Protein AF-A0A509KWF1-F1 (afdb_monomer_lite)

Structure (mmCIF, N/CA/C/O backbone):
data_AF-A0A509KWF1-F1
#
_entry.id   AF-A0A509KWF1-F1
#
loop_
_atom_site.group_PDB
_atom_site.id
_atom_site.type_symbol
_atom_site.label_atom_id
_atom_site.label_alt_id
_atom_site.label_comp_id
_atom_site.label_asym_id
_atom_site.label_entity_id
_atom_site.label_seq_id
_atom_site.pdbx_PDB_ins_code
_atom_site.Cartn_x
_atom_site.Cartn_y
_atom_site.Cartn_z
_atom_site.occupancy
_atom_site.B_iso_or_equiv
_atom_site.auth_seq_id
_atom_site.auth_comp_id
_atom_site.auth_asym_id
_atom_site.auth_atom_id
_atom_site.pdbx_PDB_model_num
ATOM 1 N N . MET A 1 1 ? 17.830 27.745 -30.174 1.00 55.22 1 MET A N 1
ATOM 2 C CA . MET A 1 1 ? 16.896 26.792 -29.535 1.00 55.22 1 MET A CA 1
ATOM 3 C C . MET A 1 1 ? 17.494 25.391 -29.456 1.00 55.22 1 MET A C 1
ATOM 5 O O . MET A 1 1 ? 17.383 24.776 -28.406 1.00 55.22 1 MET A O 1
ATOM 9 N N . ASP A 1 2 ? 18.209 24.927 -30.480 1.00 65.94 2 ASP A N 1
ATOM 10 C CA . ASP A 1 2 ? 18.742 23.552 -30.556 1.00 65.94 2 ASP A CA 1
ATOM 11 C C . ASP A 1 2 ? 19.707 23.167 -29.422 1.00 65.94 2 ASP A C 1
ATOM 13 O O . ASP A 1 2 ? 19.633 22.064 -28.888 1.00 65.94 2 ASP A O 1
ATOM 17 N N . ALA A 1 3 ? 20.547 24.102 -28.966 1.00 73.00 3 ALA A N 1
ATOM 18 C CA . ALA A 1 3 ? 21.463 23.862 -27.847 1.00 73.00 3 ALA A CA 1
ATOM 19 C C . ALA A 1 3 ? 20.742 23.616 -26.506 1.00 73.00 3 ALA A C 1
ATOM 21 O O . ALA A 1 3 ? 21.219 22.842 -25.680 1.00 73.00 3 ALA A O 1
ATOM 22 N N . ILE A 1 4 ? 19.574 24.234 -26.296 1.00 71.25 4 ILE A N 1
ATOM 23 C CA . ILE A 1 4 ? 18.776 24.055 -25.073 1.00 71.25 4 ILE A CA 1
ATOM 24 C C . ILE A 1 4 ? 18.122 22.669 -25.082 1.00 71.25 4 ILE A C 1
ATOM 26 O O . ILE A 1 4 ? 18.149 21.976 -24.068 1.00 71.25 4 ILE A O 1
ATOM 30 N N . PHE A 1 5 ? 17.607 22.223 -26.231 1.00 60.16 5 PHE A N 1
ATOM 31 C CA . PHE A 1 5 ? 17.050 20.875 -26.372 1.00 60.16 5 PHE A CA 1
ATOM 32 C C . PHE A 1 5 ? 18.116 19.786 -26.222 1.00 60.16 5 PHE A C 1
ATOM 34 O O . PHE A 1 5 ? 17.873 18.797 -25.535 1.00 60.16 5 PHE A O 1
ATOM 41 N N . ALA A 1 6 ? 19.311 19.990 -26.783 1.00 66.38 6 ALA A N 1
ATOM 42 C CA . ALA A 1 6 ? 20.432 19.067 -26.615 1.00 66.38 6 ALA A CA 1
ATOM 43 C C . ALA A 1 6 ? 20.901 18.979 -25.152 1.00 66.38 6 ALA A C 1
ATOM 45 O O . ALA A 1 6 ? 21.195 17.892 -24.658 1.00 66.38 6 ALA A O 1
ATOM 46 N N . PHE A 1 7 ? 20.920 20.105 -24.435 1.00 70.00 7 PHE A N 1
ATOM 47 C CA . PHE A 1 7 ? 21.282 20.149 -23.019 1.00 70.00 7 PHE A CA 1
ATOM 48 C C . PHE A 1 7 ? 20.239 19.464 -22.124 1.00 70.00 7 PHE A C 1
ATOM 50 O O . PHE A 1 7 ? 20.597 18.649 -21.275 1.00 70.00 7 PHE A O 1
ATOM 57 N N . ILE A 1 8 ? 18.948 19.735 -22.346 1.00 68.12 8 ILE A N 1
ATOM 58 C CA . ILE A 1 8 ? 17.854 19.075 -21.617 1.00 68.12 8 ILE A CA 1
ATOM 59 C C . ILE A 1 8 ? 17.872 17.568 -21.885 1.00 68.12 8 ILE A C 1
ATOM 61 O O . ILE A 1 8 ? 17.796 16.787 -20.940 1.00 68.12 8 ILE A O 1
ATOM 65 N N . ALA A 1 9 ? 18.051 17.152 -23.142 1.00 67.88 9 ALA A N 1
ATOM 66 C CA . ALA A 1 9 ? 18.207 15.744 -23.488 1.00 67.88 9 ALA A CA 1
ATOM 67 C C . ALA A 1 9 ? 19.414 15.128 -22.762 1.00 67.88 9 ALA A C 1
ATOM 69 O O . ALA A 1 9 ? 19.272 14.095 -22.118 1.00 67.88 9 ALA A O 1
ATOM 70 N N . GLY A 1 10 ? 20.575 15.790 -22.774 1.00 74.06 10 GLY A N 1
ATOM 71 C CA . GLY A 1 10 ? 21.774 15.321 -22.074 1.00 74.06 10 GLY A CA 1
ATOM 72 C C . GLY A 1 10 ? 21.568 15.126 -20.567 1.00 74.06 10 GLY A C 1
ATOM 73 O O . GLY A 1 10 ? 22.033 14.135 -20.009 1.00 74.06 10 GLY A O 1
ATOM 74 N N . ILE A 1 11 ? 20.819 16.019 -19.913 1.00 70.69 11 ILE A N 1
ATOM 75 C CA . ILE A 1 11 ? 20.460 15.875 -18.496 1.00 70.69 11 ILE A CA 1
ATOM 76 C C . ILE A 1 11 ? 19.491 14.711 -18.292 1.00 70.69 11 ILE A C 1
ATOM 78 O O . ILE A 1 11 ? 19.731 13.891 -17.407 1.00 70.69 11 ILE A O 1
ATOM 82 N N . MET A 1 12 ? 18.440 14.598 -19.110 1.00 63.53 12 MET A N 1
ATOM 83 C CA . MET A 1 12 ? 17.465 13.501 -19.027 1.00 63.53 12 MET A CA 1
ATOM 84 C C . MET A 1 12 ? 18.101 12.125 -19.273 1.00 63.53 12 MET A C 1
ATOM 86 O O . MET A 1 12 ? 17.638 11.123 -18.735 1.00 63.53 12 MET A O 1
ATOM 90 N N . PHE A 1 13 ? 19.189 12.084 -20.043 1.00 62.41 13 PHE A N 1
ATOM 91 C CA . PHE A 1 13 ? 19.982 10.886 -20.315 1.00 62.41 13 PHE A CA 1
ATOM 92 C C . PHE A 1 13 ? 21.153 10.678 -19.340 1.00 62.41 13 PHE A C 1
ATOM 94 O O . PHE A 1 13 ? 21.922 9.733 -19.492 1.00 62.41 13 PHE A O 1
ATOM 101 N N . SER A 1 14 ? 21.308 11.523 -18.319 1.00 72.75 14 SER A N 1
ATOM 102 C CA . SER A 1 14 ? 22.340 11.330 -17.300 1.00 72.75 14 SER A CA 1
ATOM 103 C C . SER A 1 14 ? 21.904 10.306 -16.246 1.00 72.75 14 SER A C 1
ATOM 105 O O . SER A 1 14 ? 20.737 10.229 -15.863 1.00 72.75 14 SER A O 1
ATOM 107 N N . TRP A 1 15 ? 22.855 9.534 -15.715 1.00 70.06 15 TRP A N 1
ATOM 108 C CA . TRP A 1 15 ? 22.556 8.494 -14.724 1.00 70.06 15 TRP A CA 1
ATOM 109 C C . TRP A 1 15 ? 21.991 9.046 -13.404 1.00 70.06 15 TRP A C 1
ATOM 111 O O . TRP A 1 15 ? 21.288 8.327 -12.702 1.00 70.06 15 TRP A O 1
ATOM 121 N N . TYR A 1 16 ? 22.244 10.320 -13.085 1.00 65.31 16 TYR A N 1
ATOM 122 C CA . TYR A 1 16 ? 21.720 10.998 -11.894 1.00 65.31 16 TYR A CA 1
ATOM 123 C C . TYR A 1 16 ? 20.254 11.420 -12.032 1.00 65.31 16 TYR A C 1
ATOM 125 O O . TYR A 1 16 ? 19.554 11.545 -11.027 1.00 65.31 16 TYR A O 1
ATOM 133 N N . PHE A 1 17 ? 19.776 11.637 -13.261 1.00 73.88 17 PHE A N 1
ATOM 134 C CA . PHE A 1 17 ? 18.403 12.072 -13.503 1.00 73.88 17 PHE A CA 1
ATOM 135 C C . PHE A 1 17 ? 17.396 11.027 -13.032 1.00 73.88 17 PHE A C 1
ATOM 137 O O . PHE A 1 17 ? 16.393 11.385 -12.429 1.00 73.88 17 PHE A O 1
ATOM 144 N N . TRP A 1 18 ? 17.688 9.739 -13.222 1.00 66.31 18 TRP A N 1
ATOM 145 C CA . TRP A 1 18 ? 16.773 8.656 -12.868 1.00 66.31 18 TRP A CA 1
ATOM 146 C C . TRP A 1 18 ? 16.550 8.500 -11.355 1.00 66.31 18 TRP A C 1
ATOM 148 O O . TRP A 1 18 ? 15.388 8.496 -10.948 1.00 66.31 18 TRP A O 1
ATOM 158 N N . PRO A 1 19 ? 17.587 8.460 -10.493 1.00 67.31 19 PRO A N 1
ATOM 159 C CA . PRO A 1 19 ? 17.403 8.508 -9.045 1.00 67.31 19 PRO A CA 1
ATOM 160 C C . PRO A 1 19 ? 16.687 9.776 -8.575 1.00 67.31 19 PRO A C 1
ATOM 162 O O . PRO A 1 19 ? 15.815 9.693 -7.718 1.00 67.31 19 PRO A O 1
ATOM 165 N N . ILE A 1 20 ? 17.006 10.944 -9.147 1.00 68.62 20 ILE A N 1
ATOM 166 C CA . ILE A 1 20 ? 16.381 12.219 -8.760 1.00 68.62 20 ILE A CA 1
ATOM 167 C C . ILE A 1 20 ? 14.912 12.259 -9.185 1.00 68.62 20 ILE A C 1
ATOM 169 O O . ILE A 1 20 ? 14.069 12.664 -8.395 1.00 68.62 20 ILE A O 1
ATOM 173 N N . ALA A 1 21 ? 14.583 11.801 -10.392 1.00 65.44 21 ALA A N 1
ATOM 174 C CA . ALA A 1 21 ? 13.212 11.695 -10.879 1.00 65.44 21 ALA A CA 1
ATOM 175 C C . ALA A 1 21 ? 12.415 10.651 -10.087 1.00 65.44 21 ALA A C 1
ATOM 177 O O . ALA A 1 21 ? 11.249 10.879 -9.781 1.00 65.44 21 ALA A O 1
ATOM 178 N N . PHE A 1 22 ? 13.047 9.542 -9.694 1.00 67.56 22 PHE A N 1
ATOM 179 C CA . PHE A 1 22 ? 12.449 8.537 -8.821 1.00 67.56 22 PHE A CA 1
ATOM 180 C C . PHE A 1 22 ? 12.155 9.108 -7.427 1.00 67.56 22 PHE A C 1
ATOM 182 O O . PHE A 1 22 ? 11.017 9.040 -6.969 1.00 67.56 22 PHE A O 1
ATOM 189 N N . ILE A 1 23 ? 13.130 9.765 -6.790 1.00 64.19 23 ILE A N 1
ATOM 190 C CA . ILE A 1 23 ? 12.946 10.446 -5.500 1.00 64.19 23 ILE A CA 1
ATOM 191 C C . ILE A 1 23 ? 11.883 11.543 -5.623 1.00 64.19 23 ILE A C 1
ATOM 193 O O . ILE A 1 23 ? 10.990 11.623 -4.786 1.00 64.19 23 ILE A O 1
ATOM 197 N N . ALA A 1 24 ? 11.914 12.344 -6.688 1.00 62.97 24 ALA A N 1
ATOM 198 C CA . ALA A 1 24 ? 10.897 13.352 -6.957 1.00 62.97 24 ALA A CA 1
ATOM 199 C C . ALA A 1 24 ? 9.513 12.714 -7.129 1.00 62.97 24 ALA A C 1
ATOM 201 O O . ALA A 1 24 ? 8.546 13.247 -6.601 1.00 62.97 24 ALA A O 1
ATOM 202 N N . SER A 1 25 ? 9.399 11.558 -7.792 1.00 61.19 25 SER A N 1
ATOM 203 C CA . SER A 1 25 ? 8.124 10.846 -7.940 1.00 61.19 25 SER A CA 1
ATOM 204 C C . SER A 1 25 ? 7.568 10.366 -6.597 1.00 61.19 25 SER A C 1
ATOM 206 O O . SER A 1 25 ? 6.375 10.524 -6.358 1.00 61.19 25 SER A O 1
ATOM 208 N N . LEU A 1 26 ? 8.435 9.898 -5.690 1.00 56.97 26 LEU A N 1
ATOM 209 C CA . LEU A 1 26 ? 8.065 9.547 -4.316 1.00 56.97 26 LEU A CA 1
ATOM 210 C C . LEU A 1 26 ? 7.629 10.788 -3.518 1.00 56.97 26 LEU A C 1
ATOM 212 O O . LEU A 1 26 ? 6.664 10.736 -2.761 1.00 56.97 26 LEU A O 1
ATOM 216 N N . PHE A 1 27 ? 8.293 11.931 -3.720 1.00 57.22 27 PHE A N 1
ATOM 217 C CA . PHE A 1 27 ? 7.889 13.204 -3.114 1.00 57.22 27 PHE A CA 1
ATOM 218 C C . PHE A 1 27 ? 6.556 13.723 -3.673 1.00 57.22 27 PHE A C 1
ATOM 220 O O . PHE A 1 27 ? 5.736 14.233 -2.915 1.00 57.22 27 PHE A O 1
ATOM 227 N N . PHE A 1 28 ? 6.303 13.570 -4.973 1.00 54.97 28 PHE A N 1
ATOM 228 C CA . PHE A 1 28 ? 5.038 13.954 -5.602 1.00 54.97 28 PHE A CA 1
ATOM 229 C C . PHE A 1 28 ? 3.887 13.010 -5.238 1.00 54.97 28 PHE A C 1
ATOM 231 O O . PHE A 1 28 ? 2.740 13.441 -5.228 1.00 54.97 28 PHE A O 1
ATOM 238 N N . GLU A 1 29 ? 4.168 11.762 -4.867 1.00 47.19 29 GLU A N 1
ATOM 239 C CA . GLU A 1 29 ? 3.172 10.838 -4.320 1.00 47.19 29 GLU A CA 1
ATOM 240 C C . GLU A 1 29 ? 2.653 11.281 -2.939 1.00 47.19 29 GLU A C 1
ATOM 242 O O . GLU A 1 29 ? 1.487 11.054 -2.617 1.00 47.19 29 GLU A O 1
ATOM 247 N N . SER A 1 30 ? 3.472 12.007 -2.165 1.00 51.75 30 SER A N 1
ATOM 248 C CA . SER A 1 30 ? 3.040 12.674 -0.926 1.00 51.75 30 SER A CA 1
ATOM 249 C C . SER A 1 30 ? 2.107 13.869 -1.174 1.00 51.75 30 SER A C 1
ATOM 251 O O . SER A 1 30 ? 1.445 14.321 -0.238 1.00 51.75 30 SER A O 1
ATOM 253 N N . PHE A 1 31 ? 2.038 14.388 -2.404 1.00 52.75 31 PHE A N 1
ATOM 254 C CA . PHE A 1 31 ? 1.105 15.436 -2.815 1.00 52.75 31 PHE A CA 1
ATOM 255 C C . PHE A 1 31 ? -0.059 14.794 -3.581 1.00 52.75 31 PHE A C 1
ATOM 257 O O . PHE A 1 31 ? -0.092 14.734 -4.808 1.00 52.75 31 PHE A O 1
ATOM 264 N N . GLU A 1 32 ? -1.006 14.258 -2.814 1.00 49.59 32 GLU A N 1
ATOM 265 C CA . GLU A 1 32 ? -2.191 13.537 -3.279 1.00 49.59 32 GLU A CA 1
ATOM 266 C C . GLU A 1 32 ? -2.894 14.178 -4.498 1.00 49.59 32 GLU A C 1
ATOM 268 O O . GLU A 1 32 ? -3.204 15.371 -4.514 1.00 49.59 32 GLU A O 1
ATOM 273 N N . ARG A 1 33 ? -3.264 13.333 -5.478 1.00 49.16 33 ARG A N 1
ATOM 274 C CA . ARG A 1 33 ? -4.663 13.046 -5.903 1.00 49.16 33 ARG A CA 1
ATOM 275 C C . ARG A 1 33 ? -4.865 12.843 -7.411 1.00 49.16 33 ARG A C 1
ATOM 277 O O . ARG A 1 33 ? -5.887 12.289 -7.796 1.00 49.16 33 ARG A O 1
ATOM 284 N N . ASN A 1 34 ? -3.915 13.203 -8.267 1.00 48.88 34 ASN A N 1
ATOM 285 C CA . ASN A 1 34 ? -4.081 13.080 -9.721 1.00 48.88 34 ASN A CA 1
ATOM 286 C C . ASN A 1 34 ? -3.052 12.104 -10.296 1.00 48.88 34 ASN A C 1
ATOM 288 O O . ASN A 1 34 ? -1.918 12.082 -9.832 1.00 48.88 34 ASN A O 1
ATOM 292 N N . GLY A 1 35 ? -3.435 11.307 -11.303 1.00 53.06 35 GLY A N 1
ATOM 293 C CA . GLY A 1 35 ? -2.649 10.234 -11.946 1.00 53.06 35 GLY A CA 1
ATOM 294 C C . GLY A 1 35 ? -1.302 10.632 -12.575 1.00 53.06 35 GLY A C 1
ATOM 295 O O . GLY A 1 35 ? -0.754 9.893 -13.387 1.00 53.06 35 GLY A O 1
ATOM 296 N N . PHE A 1 36 ? -0.751 11.779 -12.191 1.00 52.22 36 PHE A N 1
ATOM 297 C CA . PHE A 1 36 ? 0.557 12.280 -12.563 1.00 52.22 36 PHE A CA 1
ATOM 298 C C . PHE A 1 36 ? 1.693 11.390 -12.044 1.00 52.22 36 PHE A C 1
ATOM 300 O O . PHE A 1 36 ? 2.660 11.201 -12.765 1.00 52.22 36 PHE A O 1
ATOM 307 N N . ALA A 1 37 ? 1.554 10.763 -10.868 1.00 56.31 37 ALA A N 1
ATOM 308 C CA . ALA A 1 37 ? 2.534 9.787 -10.372 1.00 56.31 37 ALA A CA 1
ATOM 309 C C . ALA A 1 37 ? 2.606 8.525 -11.257 1.00 56.31 37 ALA A C 1
ATOM 311 O O . ALA A 1 37 ? 3.684 8.009 -11.536 1.00 56.31 37 ALA A O 1
ATOM 312 N N . VAL A 1 38 ? 1.457 8.064 -11.768 1.00 59.62 38 VAL A N 1
ATOM 313 C CA . VAL A 1 38 ? 1.393 6.956 -12.738 1.00 59.62 38 VAL A CA 1
ATOM 314 C C . VAL A 1 38 ? 2.039 7.380 -14.055 1.00 59.62 38 VAL A C 1
ATOM 316 O O . VAL A 1 38 ? 2.838 6.641 -14.618 1.00 59.62 38 VAL A O 1
ATOM 319 N N . PHE A 1 39 ? 1.737 8.590 -14.529 1.00 60.12 39 PHE A N 1
ATOM 320 C CA . PHE A 1 39 ? 2.326 9.142 -15.746 1.00 60.12 39 PHE A CA 1
ATOM 321 C C . PHE A 1 39 ? 3.852 9.280 -15.647 1.00 60.12 39 PHE A C 1
ATOM 323 O O . PHE A 1 39 ? 4.550 8.863 -16.568 1.00 60.12 39 PHE A O 1
ATOM 330 N N . THR A 1 40 ? 4.386 9.796 -14.534 1.00 57.75 40 THR A N 1
ATOM 331 C CA . THR A 1 40 ? 5.835 9.944 -14.328 1.00 57.75 40 THR A CA 1
ATOM 332 C C . THR A 1 40 ? 6.531 8.603 -14.123 1.00 57.75 40 THR A C 1
ATOM 334 O O . THR A 1 40 ? 7.626 8.425 -14.648 1.00 57.75 40 THR A O 1
ATOM 337 N N . ALA A 1 41 ? 5.896 7.632 -13.461 1.00 61.53 41 ALA A N 1
ATOM 338 C CA . ALA A 1 41 ? 6.414 6.268 -13.357 1.00 61.53 41 ALA A CA 1
ATOM 339 C C . ALA A 1 41 ? 6.444 5.550 -14.718 1.00 61.53 41 ALA A C 1
ATOM 341 O O . ALA A 1 41 ? 7.422 4.872 -15.027 1.00 61.53 41 ALA A O 1
ATOM 342 N N . ILE A 1 42 ? 5.420 5.736 -15.563 1.00 66.06 42 ILE A N 1
ATOM 343 C CA . ILE A 1 42 ? 5.398 5.215 -16.940 1.00 66.06 42 ILE A CA 1
ATOM 344 C C . ILE A 1 42 ? 6.495 5.881 -17.775 1.00 66.06 42 ILE A C 1
ATOM 346 O O . ILE A 1 42 ? 7.268 5.179 -18.418 1.00 66.06 42 ILE A O 1
ATOM 350 N N . LEU A 1 43 ? 6.612 7.211 -17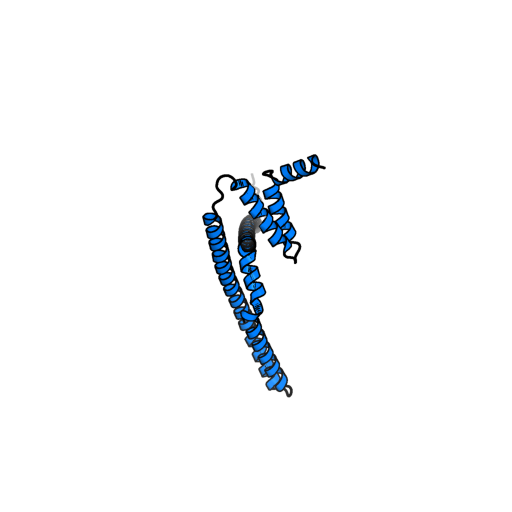.734 1.00 61.28 43 LEU A N 1
ATOM 351 C CA . LEU A 1 43 ? 7.676 7.953 -18.423 1.00 61.28 43 LEU A CA 1
ATOM 352 C C . LEU A 1 43 ? 9.067 7.522 -17.962 1.00 61.28 43 LEU A C 1
ATOM 354 O O . LEU A 1 43 ? 9.966 7.379 -18.788 1.00 61.28 43 LEU A O 1
ATOM 358 N N . ALA A 1 44 ? 9.235 7.271 -16.664 1.00 63.34 44 ALA A N 1
ATOM 359 C CA . ALA A 1 4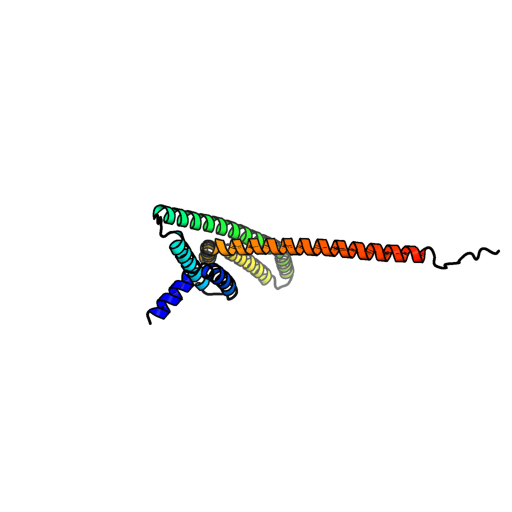4 ? 10.493 6.795 -16.123 1.00 63.34 44 ALA A CA 1
ATOM 360 C C . ALA A 1 44 ? 10.793 5.349 -16.511 1.00 63.34 44 ALA A C 1
ATOM 362 O O . ALA A 1 44 ? 11.919 5.051 -16.893 1.00 63.34 44 ALA A O 1
ATOM 363 N N . GLY A 1 45 ? 9.789 4.472 -16.519 1.00 68.00 45 GLY A N 1
ATOM 364 C CA . GLY A 1 45 ? 9.917 3.115 -17.043 1.00 68.00 45 GLY A CA 1
ATOM 365 C C . GLY A 1 45 ? 10.303 3.107 -18.523 1.00 68.00 45 GLY A C 1
ATOM 366 O O . GLY A 1 45 ? 11.247 2.419 -18.902 1.00 68.00 45 GLY A O 1
ATOM 367 N N . PHE A 1 46 ? 9.644 3.929 -19.345 1.00 64.94 46 PHE A N 1
ATOM 368 C CA . PHE A 1 46 ? 9.979 4.101 -20.761 1.00 64.94 46 PHE A CA 1
ATOM 369 C C . PHE A 1 46 ? 11.376 4.681 -20.965 1.00 64.94 46 PHE A C 1
ATOM 371 O O . PHE A 1 46 ? 12.074 4.258 -21.880 1.00 64.94 46 PHE A O 1
ATOM 378 N N . GLY A 1 47 ? 11.804 5.623 -20.127 1.00 60.22 47 GLY A N 1
ATOM 379 C CA . GLY A 1 47 ? 13.126 6.220 -20.245 1.00 60.22 47 GLY A CA 1
ATOM 380 C C . GLY A 1 47 ? 14.255 5.316 -19.748 1.00 60.22 47 GLY A C 1
ATOM 381 O O . GLY A 1 47 ? 15.276 5.233 -20.417 1.00 60.22 47 GLY A O 1
ATOM 382 N N . ILE A 1 48 ? 14.061 4.557 -18.665 1.00 59.56 48 ILE A N 1
ATOM 383 C CA . ILE A 1 48 ? 14.995 3.506 -18.223 1.00 59.56 48 ILE A CA 1
ATOM 384 C C . ILE A 1 48 ? 15.098 2.426 -19.304 1.00 59.56 48 ILE A C 1
ATOM 386 O O . ILE A 1 48 ? 16.193 2.038 -19.700 1.00 59.56 48 ILE A O 1
ATOM 390 N N . TYR A 1 49 ? 13.965 1.977 -19.839 1.00 62.12 49 TYR A N 1
ATOM 391 C CA . TYR A 1 49 ? 13.930 0.986 -20.908 1.00 62.12 49 TYR A CA 1
ATOM 392 C C . TYR A 1 49 ? 14.561 1.504 -22.210 1.00 62.12 49 TYR A C 1
ATOM 394 O O . TYR A 1 49 ? 15.326 0.793 -22.853 1.00 62.12 49 TYR A O 1
ATOM 402 N N . GLY A 1 50 ? 14.320 2.766 -22.565 1.00 62.03 50 GLY A N 1
ATOM 403 C CA . GLY A 1 50 ? 15.000 3.444 -23.664 1.00 62.03 50 GLY A CA 1
ATOM 404 C C . GLY A 1 50 ? 16.491 3.668 -23.403 1.00 62.03 50 GLY A C 1
ATOM 405 O O . GLY A 1 50 ? 17.254 3.756 -24.346 1.00 62.03 50 GLY A O 1
ATOM 406 N N . PHE A 1 51 ? 16.959 3.725 -22.158 1.00 54.53 51 PHE A N 1
ATOM 407 C CA . PHE A 1 51 ? 18.379 3.935 -21.867 1.00 54.53 51 PHE A CA 1
ATOM 408 C C . PHE A 1 51 ? 19.180 2.629 -21.827 1.00 54.53 51 PHE A C 1
ATOM 410 O O . PHE A 1 51 ? 20.294 2.566 -22.337 1.00 54.53 51 PHE A O 1
ATOM 417 N N . PHE A 1 52 ? 18.599 1.572 -21.255 1.00 56.25 52 PHE A N 1
ATOM 418 C CA . PHE A 1 52 ? 19.254 0.271 -21.099 1.00 56.25 52 PHE A CA 1
ATOM 419 C C . PHE A 1 52 ? 18.892 -0.742 -22.201 1.00 56.25 52 PHE A C 1
ATOM 421 O O . PHE A 1 52 ? 19.604 -1.726 -22.373 1.00 56.25 52 PHE A O 1
ATOM 428 N N . GLY A 1 53 ? 17.805 -0.523 -22.950 1.00 55.31 53 GLY A N 1
ATOM 429 C CA . GLY A 1 53 ? 17.225 -1.500 -23.882 1.00 55.31 53 GLY A CA 1
ATOM 430 C C . GLY A 1 53 ? 17.463 -1.252 -25.376 1.00 55.31 53 GLY A C 1
ATOM 431 O O . GLY A 1 53 ? 17.061 -2.093 -26.177 1.00 55.31 53 GLY A O 1
ATOM 432 N N . ILE A 1 54 ? 18.113 -0.153 -25.789 1.00 54.47 54 ILE A N 1
ATOM 433 C CA . ILE A 1 54 ? 18.289 0.164 -27.228 1.00 54.47 54 ILE A CA 1
ATOM 434 C C . ILE A 1 54 ? 19.160 -0.868 -27.967 1.00 54.47 54 ILE A C 1
ATOM 436 O O . ILE A 1 54 ? 19.026 -1.006 -29.179 1.00 54.47 54 ILE A O 1
ATOM 440 N N . ALA A 1 55 ? 19.997 -1.645 -27.274 1.00 57.19 55 ALA A N 1
ATOM 441 C CA . ALA A 1 55 ? 20.815 -2.656 -27.943 1.00 57.19 55 ALA A CA 1
ATOM 442 C C . ALA A 1 55 ? 20.038 -3.934 -28.339 1.00 57.19 55 ALA A C 1
ATOM 444 O O . ALA A 1 55 ? 20.398 -4.553 -29.334 1.00 57.19 55 ALA A O 1
ATOM 445 N N . GLU A 1 56 ? 18.965 -4.320 -27.627 1.00 69.56 56 GLU A N 1
ATOM 446 C CA . GLU A 1 56 ? 18.253 -5.599 -27.850 1.00 69.56 56 GLU A CA 1
ATOM 447 C C . GLU A 1 56 ? 16.742 -5.507 -27.550 1.00 69.56 56 GLU A C 1
ATOM 449 O O . GLU A 1 56 ? 16.167 -6.299 -26.797 1.00 69.56 56 GLU A O 1
ATOM 454 N N . PHE A 1 57 ? 16.060 -4.518 -28.131 1.00 69.19 57 PHE A N 1
ATOM 455 C CA . PHE A 1 57 ? 14.605 -4.411 -28.004 1.00 69.19 57 PHE A CA 1
ATOM 456 C C . PHE A 1 57 ? 13.909 -5.652 -28.594 1.00 69.19 57 PHE A C 1
ATOM 458 O O . PHE A 1 57 ? 13.901 -5.863 -29.807 1.00 69.19 57 PHE A O 1
ATOM 465 N N . SER A 1 58 ? 13.277 -6.458 -27.736 1.00 81.38 58 SER A N 1
ATOM 466 C CA . SER A 1 58 ? 12.459 -7.604 -28.138 1.00 81.38 58 SER A CA 1
ATOM 467 C C . SER A 1 58 ? 11.002 -7.391 -27.744 1.00 81.38 58 SER A C 1
ATOM 469 O O . SER A 1 58 ? 10.668 -7.308 -26.558 1.00 81.38 58 SER A O 1
ATOM 471 N N . TRP A 1 59 ? 10.113 -7.383 -28.743 1.00 80.94 59 TRP A N 1
ATOM 472 C CA . TRP A 1 59 ? 8.660 -7.350 -28.539 1.00 80.94 59 TRP A CA 1
ATOM 473 C C . TRP A 1 59 ? 8.180 -8.473 -27.614 1.00 80.94 59 TRP A C 1
ATOM 475 O O . TRP A 1 59 ? 7.308 -8.256 -26.777 1.00 80.94 59 TRP A O 1
ATOM 485 N N . VAL A 1 60 ? 8.784 -9.661 -27.719 1.00 81.75 60 VAL A N 1
ATOM 486 C CA . VAL A 1 60 ? 8.460 -10.811 -26.862 1.00 81.75 60 VAL A CA 1
ATOM 487 C C . VAL A 1 60 ? 8.776 -10.496 -25.399 1.00 81.75 60 VAL A C 1
ATOM 489 O O . VAL A 1 60 ? 7.940 -10.730 -24.529 1.00 81.75 60 VAL A O 1
ATOM 492 N N . GLY A 1 61 ? 9.942 -9.901 -25.131 1.00 76.44 61 GLY A N 1
ATOM 493 C CA . GLY A 1 61 ? 10.337 -9.480 -23.785 1.00 76.44 61 GLY A CA 1
ATOM 494 C C . GLY A 1 61 ? 9.392 -8.431 -23.195 1.00 76.44 61 GLY A C 1
ATOM 495 O O . GLY A 1 61 ? 9.009 -8.540 -22.031 1.00 76.44 61 GLY A O 1
ATOM 496 N N . LEU A 1 62 ? 8.944 -7.466 -24.008 1.00 77.19 62 LEU A N 1
ATOM 497 C CA . LEU A 1 62 ? 7.965 -6.459 -23.592 1.00 77.19 62 LEU A CA 1
ATOM 498 C C . LEU A 1 62 ? 6.636 -7.102 -23.164 1.00 77.19 62 LEU A C 1
ATOM 500 O O . LEU A 1 62 ? 6.136 -6.810 -22.079 1.00 77.19 62 LEU A O 1
ATOM 504 N N . PHE A 1 63 ? 6.072 -8.001 -23.977 1.00 80.94 63 PHE A N 1
ATOM 505 C CA . PHE A 1 63 ? 4.805 -8.664 -23.648 1.00 80.94 63 PHE A CA 1
ATOM 506 C C . PHE A 1 63 ? 4.916 -9.579 -22.428 1.00 80.94 63 PHE A C 1
ATOM 508 O O . PHE A 1 63 ? 4.009 -9.581 -21.596 1.00 80.94 63 PHE A O 1
ATOM 515 N N . ILE A 1 64 ? 6.027 -10.309 -22.281 1.00 78.00 64 ILE A N 1
ATOM 516 C CA . ILE A 1 64 ? 6.300 -11.106 -21.077 1.00 78.00 64 ILE A CA 1
ATOM 517 C C . ILE A 1 64 ? 6.366 -10.191 -19.849 1.00 78.00 64 ILE A C 1
ATOM 519 O O . ILE A 1 64 ? 5.727 -10.479 -18.839 1.00 78.00 64 ILE A O 1
ATOM 523 N N . GLY A 1 65 ? 7.072 -9.062 -19.943 1.00 75.06 65 GLY A N 1
ATOM 524 C CA . GLY A 1 65 ? 7.160 -8.075 -18.868 1.00 75.06 65 GLY A CA 1
ATOM 525 C C . GLY A 1 65 ? 5.794 -7.510 -18.470 1.00 75.06 65 GLY A C 1
ATOM 526 O O . GLY A 1 65 ? 5.467 -7.480 -17.285 1.00 75.06 65 GLY A O 1
ATOM 527 N N . ILE A 1 66 ? 4.960 -7.137 -19.446 1.00 78.56 66 ILE A N 1
ATOM 528 C CA . ILE A 1 66 ? 3.586 -6.666 -19.207 1.00 78.56 66 ILE A CA 1
ATOM 529 C C . ILE A 1 66 ? 2.743 -7.762 -18.543 1.00 78.56 66 ILE A C 1
ATOM 531 O O . ILE A 1 66 ? 2.044 -7.488 -17.568 1.00 78.56 66 ILE A O 1
ATOM 535 N N . ALA A 1 67 ? 2.818 -9.002 -19.031 1.00 79.12 67 ALA A N 1
ATOM 536 C CA . ALA A 1 67 ? 2.070 -10.122 -18.468 1.00 79.12 67 ALA A CA 1
ATOM 537 C C . ALA A 1 67 ? 2.467 -10.397 -17.008 1.00 79.12 67 ALA A C 1
ATOM 539 O O . ALA A 1 67 ? 1.592 -10.543 -16.154 1.00 79.12 67 ALA A O 1
ATOM 540 N N . ILE A 1 6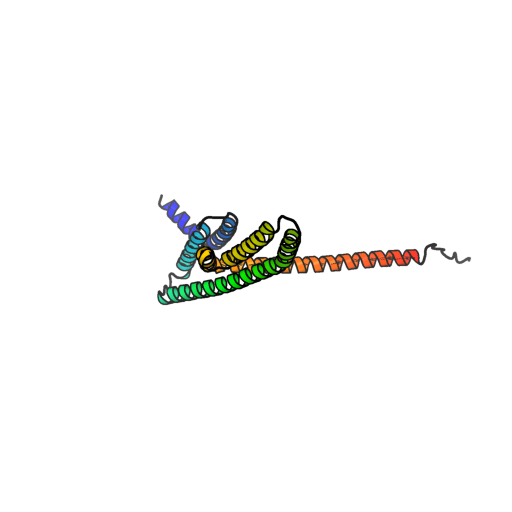8 ? 3.771 -10.399 -16.704 1.00 79.38 68 ILE A N 1
ATOM 541 C CA . ILE A 1 68 ? 4.288 -10.538 -15.335 1.00 79.38 68 ILE A CA 1
ATOM 542 C C . ILE A 1 68 ? 3.813 -9.373 -14.467 1.00 79.38 68 ILE A C 1
ATOM 544 O O . ILE A 1 68 ? 3.325 -9.598 -13.361 1.00 79.38 68 ILE A O 1
ATOM 548 N N . TYR A 1 69 ? 3.912 -8.138 -14.963 1.00 78.75 69 TYR A N 1
ATOM 549 C CA . TYR A 1 69 ? 3.512 -6.943 -14.225 1.00 78.75 69 TYR A CA 1
ATOM 550 C C . TYR A 1 69 ? 2.024 -6.963 -13.862 1.00 78.75 69 TYR A C 1
ATOM 552 O O . TYR A 1 69 ? 1.669 -6.744 -12.704 1.00 78.75 69 TYR A O 1
ATOM 560 N N . ILE A 1 70 ? 1.152 -7.261 -14.830 1.00 79.44 70 ILE A N 1
ATOM 561 C CA . ILE A 1 70 ? -0.295 -7.357 -14.608 1.00 79.44 70 ILE A CA 1
ATOM 562 C C . ILE A 1 70 ? -0.610 -8.527 -13.670 1.00 79.44 70 ILE A C 1
ATOM 564 O O . ILE A 1 70 ? -1.413 -8.369 -12.750 1.00 79.44 70 ILE A O 1
ATOM 568 N N . GLY A 1 71 ? 0.037 -9.682 -13.857 1.00 80.69 71 GLY A N 1
ATOM 569 C CA . GLY A 1 71 ? -0.146 -10.856 -13.002 1.00 80.69 71 GLY A CA 1
ATOM 570 C C . GLY A 1 71 ? 0.230 -10.588 -11.542 1.00 80.69 71 GLY A C 1
ATOM 571 O O . GLY A 1 71 ? -0.559 -10.867 -10.637 1.00 80.69 71 GLY A O 1
ATOM 572 N N . ALA A 1 72 ? 1.395 -9.980 -11.308 1.00 78.31 72 ALA A N 1
ATOM 573 C CA . ALA A 1 72 ? 1.849 -9.572 -9.980 1.00 78.31 72 ALA A CA 1
ATOM 574 C C . ALA A 1 72 ? 0.933 -8.502 -9.367 1.00 78.31 72 ALA A C 1
ATOM 576 O O . ALA A 1 72 ? 0.559 -8.608 -8.198 1.00 78.31 72 ALA A O 1
ATOM 577 N N . GLY A 1 73 ? 0.500 -7.520 -10.164 1.00 75.62 73 GLY A N 1
ATOM 578 C CA . GLY A 1 73 ? -0.454 -6.501 -9.733 1.00 75.62 73 GLY A CA 1
ATOM 579 C C . GLY A 1 73 ? -1.797 -7.087 -9.311 1.00 75.62 73 GLY A C 1
ATOM 580 O O . GLY A 1 73 ? -2.343 -6.696 -8.280 1.00 75.62 73 GLY A O 1
ATOM 581 N N . PHE A 1 74 ? -2.306 -8.081 -10.041 1.00 80.25 74 PHE A N 1
ATOM 582 C CA . PHE A 1 74 ? -3.533 -8.784 -9.675 1.00 80.25 74 PHE A CA 1
ATOM 583 C C . PHE A 1 74 ? -3.370 -9.581 -8.377 1.00 80.25 74 PHE A C 1
ATOM 585 O O . PHE A 1 74 ? -4.198 -9.456 -7.476 1.00 80.25 74 PHE A O 1
ATOM 592 N N . ALA A 1 75 ? -2.278 -10.340 -8.234 1.00 80.31 75 ALA A N 1
ATOM 593 C CA . ALA A 1 75 ? -1.978 -11.068 -7.002 1.00 80.31 75 ALA A CA 1
ATOM 594 C C . ALA A 1 75 ? -1.881 -10.122 -5.788 1.00 80.31 75 ALA A C 1
ATOM 596 O O . ALA A 1 75 ? -2.464 -10.392 -4.734 1.00 80.31 75 ALA A O 1
ATOM 597 N N . HIS A 1 76 ? -1.220 -8.972 -5.949 1.00 80.31 76 HIS A N 1
ATOM 598 C CA . HIS A 1 76 ? -1.131 -7.943 -4.916 1.00 80.31 76 HIS A CA 1
ATOM 599 C C . HIS A 1 76 ? -2.501 -7.342 -4.569 1.00 80.31 76 HIS A C 1
ATOM 601 O O . HIS A 1 76 ? -2.834 -7.189 -3.392 1.00 80.31 76 HIS A O 1
ATOM 607 N N . ALA A 1 77 ? -3.324 -7.033 -5.574 1.00 77.75 77 ALA A N 1
ATOM 608 C CA . ALA A 1 77 ? -4.670 -6.512 -5.365 1.00 77.75 77 ALA A CA 1
ATOM 609 C C . ALA A 1 77 ? -5.561 -7.514 -4.611 1.00 77.75 77 ALA A C 1
ATOM 611 O O . ALA A 1 77 ? -6.288 -7.111 -3.703 1.00 77.75 77 ALA A O 1
ATOM 612 N N . VAL A 1 78 ? -5.459 -8.813 -4.919 1.00 81.25 78 VAL A N 1
ATOM 613 C CA . VAL A 1 78 ? -6.157 -9.884 -4.186 1.00 81.25 78 VAL A CA 1
ATOM 614 C C . VAL A 1 78 ? -5.697 -9.935 -2.730 1.00 81.25 78 VAL A C 1
ATOM 616 O O . VAL A 1 78 ? -6.532 -9.938 -1.825 1.00 81.25 78 VAL A O 1
ATOM 619 N N . PHE A 1 79 ? -4.386 -9.905 -2.484 1.00 85.00 79 PHE A N 1
ATOM 620 C CA . PHE A 1 79 ? -3.834 -9.882 -1.128 1.00 85.00 79 PHE A CA 1
ATOM 621 C C . PHE A 1 79 ? -4.321 -8.665 -0.322 1.00 85.00 79 PHE A C 1
ATOM 623 O O . PHE A 1 79 ? -4.739 -8.792 0.832 1.00 85.00 79 PHE A O 1
ATOM 630 N N . ARG A 1 80 ? -4.324 -7.475 -0.934 1.00 82.88 80 ARG A N 1
ATOM 631 C CA . ARG A 1 80 ? -4.825 -6.241 -0.310 1.00 82.88 80 ARG A CA 1
ATOM 632 C C . ARG A 1 80 ? -6.320 -6.298 -0.039 1.00 82.88 80 ARG A C 1
ATOM 634 O O . ARG A 1 80 ? -6.747 -5.882 1.037 1.00 82.88 80 ARG A O 1
ATOM 641 N N . TRP A 1 81 ? -7.102 -6.833 -0.973 1.00 84.00 81 TRP A N 1
ATOM 642 C CA . TRP A 1 81 ? -8.536 -7.025 -0.789 1.00 84.00 81 TRP A CA 1
ATOM 643 C C . TRP A 1 81 ? -8.826 -7.963 0.381 1.00 84.00 81 TRP A C 1
ATOM 645 O O . TRP A 1 81 ? -9.639 -7.623 1.236 1.00 84.00 81 TRP A O 1
ATOM 655 N N . TYR A 1 82 ? -8.111 -9.087 0.467 1.00 84.62 82 TYR A N 1
ATOM 656 C CA . TYR A 1 82 ? -8.240 -10.034 1.572 1.00 84.62 82 TYR A CA 1
ATOM 657 C C . TYR A 1 82 ? -8.021 -9.349 2.929 1.00 84.62 82 TYR A C 1
ATOM 659 O O . TYR A 1 82 ? -8.903 -9.388 3.783 1.00 84.62 82 TYR A O 1
ATOM 667 N N . ARG A 1 83 ? -6.906 -8.620 3.099 1.00 83.31 83 ARG A N 1
ATOM 668 C CA . ARG A 1 83 ? -6.621 -7.885 4.348 1.00 83.31 83 ARG A CA 1
ATOM 669 C C . ARG A 1 83 ? -7.632 -6.774 4.633 1.00 83.31 83 ARG A C 1
ATOM 671 O O . ARG A 1 83 ? -7.957 -6.514 5.786 1.00 83.31 83 ARG A O 1
ATOM 678 N N . TYR A 1 84 ? -8.125 -6.097 3.596 1.00 84.69 84 TYR A N 1
ATOM 679 C CA . TYR A 1 84 ? -9.157 -5.074 3.751 1.00 84.69 84 TYR A CA 1
ATOM 680 C C . TYR A 1 84 ? -10.467 -5.665 4.282 1.00 84.69 84 TYR A C 1
ATOM 682 O O . TYR A 1 84 ? -11.056 -5.100 5.204 1.00 84.69 84 TYR A O 1
ATOM 690 N N . VAL A 1 85 ? -10.912 -6.790 3.712 1.00 85.56 85 VAL A N 1
ATOM 691 C CA . VAL A 1 85 ? -12.122 -7.494 4.152 1.00 85.56 85 VAL A CA 1
ATOM 692 C C . VAL A 1 85 ? -11.951 -7.994 5.582 1.00 85.56 85 VAL A C 1
ATOM 694 O O . VAL A 1 85 ? -12.832 -7.740 6.398 1.00 85.56 85 VAL A O 1
ATOM 697 N N . ASP A 1 86 ? -10.814 -8.607 5.905 1.00 87.38 86 ASP A N 1
ATOM 698 C CA . ASP A 1 86 ? -10.518 -9.132 7.243 1.00 87.38 86 ASP A CA 1
ATOM 699 C C . ASP A 1 86 ? -10.602 -8.037 8.324 1.00 87.38 86 ASP A C 1
ATOM 701 O O . ASP A 1 86 ? -11.425 -8.110 9.238 1.00 87.38 86 ASP A O 1
ATOM 705 N N . ASN A 1 87 ? -9.893 -6.918 8.124 1.00 86.12 87 ASN A N 1
ATOM 706 C CA . ASN A 1 87 ? -9.940 -5.760 9.027 1.00 86.12 87 ASN A CA 1
ATOM 707 C C . ASN A 1 87 ? -11.362 -5.185 9.188 1.00 86.12 87 ASN A C 1
ATOM 709 O O . ASN A 1 87 ? -11.742 -4.693 10.253 1.00 86.12 87 ASN A O 1
ATOM 713 N N . LYS A 1 88 ? -12.162 -5.195 8.114 1.00 86.44 88 LYS A N 1
ATOM 714 C CA . LYS A 1 88 ? -13.545 -4.697 8.137 1.00 86.44 88 LYS A CA 1
ATOM 715 C C . LYS A 1 88 ? -14.477 -5.642 8.885 1.00 86.44 88 LYS A C 1
ATOM 717 O O . LYS A 1 88 ? -15.344 -5.154 9.613 1.00 86.44 88 LYS A O 1
ATOM 722 N N . VAL A 1 89 ? -14.309 -6.950 8.710 1.00 87.19 89 VAL A N 1
ATOM 723 C CA . VAL A 1 89 ? -15.059 -7.980 9.435 1.00 87.19 89 VAL A CA 1
ATOM 724 C C . VAL A 1 89 ? -14.738 -7.903 10.923 1.00 87.19 89 VAL A C 1
ATOM 726 O O . VAL A 1 89 ? -15.666 -7.859 11.725 1.00 87.19 89 VAL A O 1
ATOM 729 N N . GLU A 1 90 ? -13.464 -7.784 11.298 1.00 91.19 90 GLU A N 1
ATOM 730 C CA . GLU A 1 90 ? -13.048 -7.642 12.698 1.00 91.19 90 GLU A CA 1
ATOM 731 C C . GLU A 1 90 ? -13.636 -6.375 13.342 1.00 91.19 90 GLU A C 1
ATOM 733 O O . GLU A 1 90 ? -14.256 -6.430 14.409 1.00 91.19 90 GLU A O 1
ATOM 738 N N . TYR A 1 91 ? -13.525 -5.228 12.661 1.00 88.38 91 TYR A N 1
ATOM 739 C CA . TYR A 1 91 ? -14.113 -3.972 13.131 1.00 88.38 91 TYR A CA 1
ATOM 740 C C . TYR A 1 91 ? -15.628 -4.095 13.345 1.00 88.38 91 TYR A C 1
ATOM 742 O O . TYR A 1 91 ? -16.165 -3.641 14.361 1.00 88.38 91 TYR A O 1
ATOM 750 N N . PHE A 1 92 ? -16.331 -4.718 12.395 1.00 88.69 92 PHE A N 1
ATOM 751 C CA . PHE A 1 92 ? -17.772 -4.911 12.494 1.00 88.69 92 PHE A CA 1
ATOM 752 C C . PHE A 1 92 ? -18.138 -5.895 13.610 1.00 88.69 92 PHE A C 1
ATOM 754 O O . PHE A 1 92 ? -19.038 -5.602 14.395 1.00 88.69 92 PHE A O 1
ATOM 761 N N . ALA A 1 93 ? -17.402 -7.001 13.753 1.00 90.25 93 ALA A N 1
ATOM 762 C CA . ALA A 1 93 ? -17.585 -7.982 14.819 1.00 90.25 93 ALA A CA 1
ATOM 763 C C . ALA A 1 93 ? -17.430 -7.353 16.210 1.00 90.25 93 ALA A C 1
ATOM 765 O O . ALA A 1 93 ? -18.226 -7.638 17.101 1.00 90.25 93 ALA A O 1
ATOM 766 N N . LYS A 1 94 ? -16.478 -6.428 16.383 1.00 93.69 94 LYS A N 1
ATOM 767 C CA . LYS A 1 94 ? -16.296 -5.679 17.635 1.00 93.69 94 LYS A CA 1
ATOM 768 C C . LYS A 1 94 ? -17.441 -4.701 17.921 1.00 93.69 94 LYS A C 1
ATOM 770 O O . LYS A 1 94 ? -17.808 -4.502 19.076 1.00 93.69 94 LYS A O 1
ATOM 775 N N . LYS A 1 95 ? -18.012 -4.078 16.886 1.00 91.62 95 LYS A N 1
ATOM 776 C CA . LYS A 1 95 ? -19.092 -3.082 17.018 1.00 91.62 95 LYS A CA 1
ATOM 777 C C . LYS A 1 95 ? -20.480 -3.717 17.171 1.00 91.62 95 LYS A C 1
ATOM 779 O O . LYS A 1 95 ? -21.372 -3.116 17.771 1.00 91.62 95 LYS A O 1
ATOM 784 N N . LEU A 1 96 ? -20.663 -4.927 16.644 1.00 91.50 96 LEU A N 1
ATOM 785 C CA . LEU A 1 96 ? -21.950 -5.615 16.578 1.00 91.50 96 LEU A CA 1
ATOM 786 C C . LEU A 1 96 ? -22.621 -5.836 17.952 1.00 91.50 96 LEU A C 1
ATOM 788 O O . LEU A 1 96 ? -23.823 -5.580 18.033 1.00 91.50 96 LEU A O 1
ATOM 792 N N . PRO A 1 97 ? -21.922 -6.249 19.031 1.00 91.44 97 PRO A N 1
ATOM 793 C CA . PRO A 1 97 ? -22.536 -6.410 20.349 1.00 91.44 97 PRO A CA 1
ATOM 794 C C . PRO A 1 97 ? -23.147 -5.108 20.870 1.00 91.44 97 PRO A C 1
ATOM 796 O O . PRO A 1 97 ? -24.298 -5.107 21.287 1.00 91.44 97 PRO A O 1
ATOM 799 N N . GLY A 1 98 ? -22.433 -3.984 20.749 1.00 90.44 98 GLY A N 1
ATOM 800 C CA . GLY A 1 98 ? -22.936 -2.679 21.188 1.00 90.44 98 GLY A CA 1
ATOM 801 C C . GLY A 1 98 ? -24.177 -2.228 20.413 1.00 90.44 98 GLY A C 1
ATOM 802 O O . GLY A 1 98 ? -25.116 -1.701 21.003 1.00 9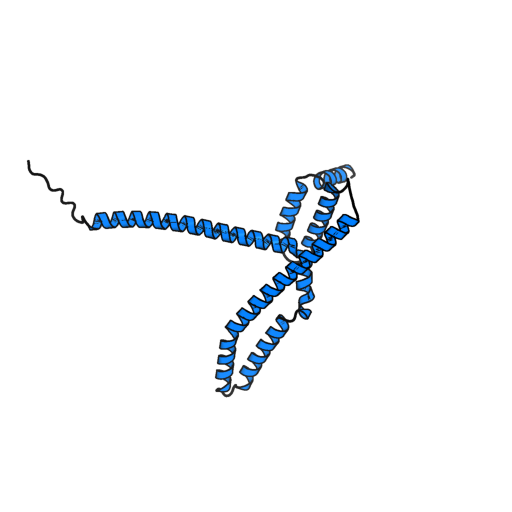0.44 98 GLY A O 1
ATOM 803 N N . LEU A 1 99 ? -24.223 -2.498 19.103 1.00 88.81 99 LEU A N 1
ATOM 804 C CA . LEU A 1 99 ? -25.407 -2.215 18.284 1.00 88.81 99 LEU A CA 1
ATOM 805 C C . LEU A 1 99 ? -26.604 -3.095 18.673 1.00 88.81 99 LEU A C 1
ATOM 807 O O . LEU A 1 99 ? -27.734 -2.613 18.679 1.00 88.81 99 LEU A O 1
ATOM 811 N N . LYS A 1 100 ? -26.367 -4.367 19.018 1.00 88.75 100 LYS A N 1
ATOM 812 C CA . LYS A 1 100 ? -27.416 -5.277 19.501 1.00 88.75 100 LYS A CA 1
ATOM 813 C C . LYS A 1 100 ? -27.962 -4.838 20.856 1.00 88.75 100 LYS A C 1
ATOM 815 O O . LYS A 1 100 ? -29.172 -4.702 20.989 1.00 88.75 100 LYS A O 1
ATOM 820 N N . THR A 1 101 ? -27.090 -4.536 21.818 1.00 90.38 101 THR A N 1
ATOM 821 C CA . THR A 1 101 ? -27.501 -4.062 23.148 1.00 90.38 101 THR A CA 1
ATOM 822 C C . THR A 1 101 ? -28.276 -2.745 23.063 1.00 90.38 101 THR A C 1
ATOM 824 O O . THR A 1 101 ? -29.288 -2.592 23.740 1.00 90.38 101 THR A O 1
ATOM 827 N N . ALA A 1 102 ? -27.867 -1.814 22.191 1.00 86.44 102 ALA A N 1
ATOM 828 C CA . ALA A 1 102 ? -28.612 -0.576 21.950 1.00 86.44 102 ALA A CA 1
ATOM 829 C C . ALA A 1 102 ? -30.006 -0.843 21.352 1.00 86.44 102 ALA A C 1
ATOM 831 O O . ALA A 1 102 ? -30.995 -0.273 21.808 1.00 86.44 102 ALA A O 1
ATOM 832 N N . ALA A 1 103 ? -30.103 -1.750 20.375 1.00 86.50 103 ALA A N 1
ATOM 833 C CA . ALA A 1 103 ? -31.380 -2.126 19.775 1.00 86.50 103 ALA A CA 1
ATOM 834 C C . ALA A 1 103 ? -32.322 -2.835 20.769 1.00 86.50 103 ALA A C 1
ATOM 836 O O . ALA A 1 103 ? -33.530 -2.608 20.735 1.00 86.50 103 ALA A O 1
ATOM 837 N N . GLU A 1 104 ? -31.789 -3.672 21.663 1.00 87.06 104 GLU A N 1
ATOM 838 C CA . GLU A 1 104 ? -32.556 -4.341 22.724 1.00 87.06 104 GLU A CA 1
ATOM 839 C C . GLU A 1 104 ? -33.016 -3.364 23.811 1.00 87.06 104 GLU A C 1
ATOM 841 O O . GLU A 1 104 ? -34.168 -3.425 24.239 1.00 87.06 104 GLU A O 1
ATOM 846 N N . GLY A 1 105 ? -32.157 -2.420 24.208 1.00 85.50 105 GLY A N 1
ATOM 847 C CA . GLY A 1 105 ? -32.516 -1.343 25.131 1.00 85.50 105 GLY A CA 1
ATOM 848 C C . GLY A 1 105 ? -33.651 -0.476 24.585 1.00 85.50 105 GLY A C 1
ATOM 849 O O . GLY A 1 105 ? -34.632 -0.235 25.286 1.00 85.50 105 GLY A O 1
ATOM 850 N N . GLU A 1 106 ? -33.574 -0.091 23.307 1.00 84.62 106 GLU A N 1
ATOM 851 C CA . GLU A 1 106 ? -34.636 0.670 22.640 1.00 84.62 106 GLU A CA 1
ATOM 852 C C . GLU A 1 106 ? -35.930 -0.125 22.448 1.00 84.62 106 GLU A C 1
ATOM 854 O O . GLU A 1 106 ? -37.005 0.465 22.413 1.00 84.62 106 GLU A O 1
ATOM 859 N N . ARG A 1 107 ? -35.857 -1.458 22.324 1.00 79.00 107 ARG A N 1
ATOM 860 C CA . ARG A 1 107 ? -37.046 -2.319 22.241 1.00 79.00 107 ARG A CA 1
ATOM 861 C C . ARG A 1 107 ? -37.870 -2.284 23.529 1.00 79.00 107 ARG A C 1
ATOM 863 O O . ARG A 1 107 ? -39.090 -2.412 23.467 1.00 79.00 107 ARG A O 1
ATOM 870 N N . ASN A 1 108 ? -37.202 -2.124 24.669 1.00 82.56 108 ASN A N 1
ATOM 871 C CA . ASN A 1 108 ? -37.840 -2.048 25.980 1.00 82.56 108 ASN A CA 1
ATOM 872 C C . ASN A 1 108 ? -38.352 -0.632 26.308 1.00 82.56 108 ASN A C 1
ATOM 874 O O . ASN A 1 108 ? -39.160 -0.477 27.223 1.00 82.56 108 ASN A O 1
ATOM 878 N N . SER A 1 109 ? -37.937 0.395 25.556 1.00 76.62 109 SER A N 1
ATOM 879 C CA . SER A 1 109 ? -38.547 1.728 25.575 1.00 76.62 109 SER A CA 1
ATOM 880 C C . SER A 1 109 ? -39.615 1.862 24.476 1.00 76.62 109 SER A C 1
ATOM 882 O O . SER A 1 109 ? -39.619 1.139 23.482 1.00 76.62 109 SER A O 1
ATOM 884 N N . MET A 1 110 ? -40.538 2.825 24.596 1.00 69.44 110 MET A N 1
ATOM 885 C CA . MET A 1 110 ? -41.570 3.103 23.571 1.00 69.44 110 MET A CA 1
ATOM 886 C C . MET A 1 110 ? -40.999 3.528 22.190 1.00 69.44 110 MET A C 1
ATOM 888 O O . MET A 1 110 ? -41.751 3.830 21.268 1.00 69.44 110 MET A O 1
ATOM 892 N N . THR A 1 111 ? -39.672 3.532 22.018 1.00 72.50 111 THR A N 1
ATOM 893 C CA . THR A 1 111 ? -38.923 3.860 20.792 1.00 72.50 111 THR A CA 1
ATOM 894 C C . THR A 1 111 ? -38.455 2.627 20.000 1.00 72.50 111 THR A C 1
ATOM 896 O O . THR A 1 111 ? -37.627 2.754 19.097 1.00 72.50 111 THR A O 1
ATOM 899 N N . ALA A 1 112 ? -39.022 1.446 20.268 1.00 67.94 112 ALA A N 1
ATOM 900 C CA . ALA A 1 112 ? -38.636 0.141 19.710 1.00 67.94 112 ALA A CA 1
ATOM 901 C C . ALA A 1 112 ? -38.468 0.055 18.177 1.00 67.94 112 ALA A C 1
ATOM 903 O O . ALA A 1 112 ? -37.747 -0.807 17.671 1.00 67.94 112 ALA A O 1
ATOM 904 N N . GLY A 1 113 ? -39.117 0.935 17.411 1.00 75.62 113 GLY A N 1
ATOM 905 C CA . GLY A 1 113 ? -39.020 0.945 15.950 1.00 75.62 113 GLY A CA 1
ATOM 906 C C . GLY A 1 113 ? -37.692 1.479 15.398 1.00 75.62 113 GLY A C 1
ATOM 907 O O . GLY A 1 113 ? -37.363 1.184 14.248 1.00 75.62 113 GLY A O 1
ATOM 908 N N . ASN A 1 114 ? -36.936 2.274 16.158 1.00 83.12 114 ASN A N 1
ATOM 909 C CA . ASN A 1 114 ? -35.741 2.956 15.643 1.00 83.12 114 ASN A CA 1
ATOM 910 C C . ASN A 1 114 ? -34.486 2.076 15.745 1.00 83.12 114 ASN A C 1
ATOM 912 O O . ASN A 1 114 ? -33.760 1.941 14.759 1.00 83.12 114 ASN A O 1
ATOM 916 N N . GLY A 1 115 ? -34.292 1.379 16.865 1.00 82.31 115 GLY A N 1
ATOM 917 C CA . GLY A 1 115 ? -33.117 0.541 17.109 1.00 82.31 115 GLY A CA 1
ATOM 918 C C . GLY A 1 115 ? -32.952 -0.591 16.098 1.00 82.31 115 GLY A C 1
ATOM 919 O O . GLY A 1 115 ? -31.857 -0.808 15.575 1.00 82.31 115 GLY A O 1
ATOM 920 N N . LYS A 1 116 ? -34.053 -1.259 15.726 1.00 84.94 116 LYS A N 1
ATOM 921 C CA . LYS A 1 116 ? -34.034 -2.299 14.684 1.00 84.94 116 LYS A CA 1
ATOM 922 C C . LYS A 1 116 ? -33.632 -1.733 13.314 1.00 84.94 116 LYS A C 1
ATOM 924 O O . LYS A 1 116 ? -32.781 -2.315 12.647 1.00 84.94 116 LYS A O 1
ATOM 929 N N . ARG A 1 117 ? -34.183 -0.578 12.920 1.00 86.00 117 ARG A N 1
ATOM 930 C CA . ARG A 1 117 ? -33.855 0.087 11.644 1.00 86.00 117 ARG A CA 1
ATOM 931 C C . ARG A 1 117 ? -32.393 0.533 11.586 1.00 86.00 117 ARG A C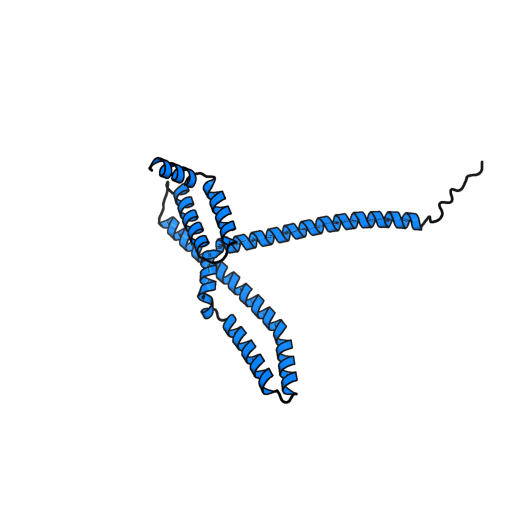 1
ATOM 933 O O . ARG A 1 117 ? -31.745 0.370 10.553 1.00 86.00 117 ARG A O 1
ATOM 940 N N . ASN A 1 118 ? -31.853 1.036 12.695 1.00 86.50 118 ASN A N 1
ATOM 941 C CA . ASN A 1 118 ? -30.449 1.439 12.800 1.00 86.50 118 ASN A CA 1
ATOM 942 C C . ASN A 1 118 ? -29.502 0.238 12.653 1.00 86.50 118 ASN A C 1
ATOM 944 O O . ASN A 1 118 ? -28.508 0.319 11.928 1.00 86.50 118 ASN A O 1
ATOM 948 N N . LEU A 1 119 ? -29.835 -0.895 13.282 1.00 86.94 119 LEU A N 1
ATOM 949 C CA . LEU A 1 119 ? -29.071 -2.136 13.154 1.00 86.94 119 LEU A CA 1
ATOM 950 C C . LEU A 1 119 ? -29.109 -2.685 11.720 1.00 86.94 119 LEU A C 1
ATOM 952 O O . LEU A 1 119 ? -28.060 -3.003 11.163 1.00 86.94 119 LEU A O 1
ATOM 956 N N . GLU A 1 120 ? -30.290 -2.755 11.101 1.00 88.75 120 GLU A N 1
ATOM 957 C CA . GLU A 1 120 ? -30.446 -3.209 9.711 1.00 88.75 120 GLU A CA 1
ATOM 958 C C . GLU A 1 120 ? -29.679 -2.311 8.734 1.00 88.75 120 GLU A C 1
ATOM 960 O O . GLU A 1 120 ? -28.977 -2.811 7.854 1.00 88.75 120 GLU A O 1
ATOM 965 N N . THR A 1 121 ? -29.726 -0.992 8.936 1.00 89.69 121 THR A N 1
ATOM 966 C CA . THR A 1 121 ? -28.975 -0.026 8.120 1.00 89.69 121 THR A CA 1
ATOM 967 C C . THR A 1 121 ? -27.465 -0.226 8.264 1.00 89.69 121 THR A C 1
ATOM 969 O O . THR A 1 121 ? -26.747 -0.190 7.265 1.00 89.69 121 THR A O 1
ATOM 972 N N . ALA A 1 122 ? -26.969 -0.490 9.478 1.00 87.06 122 ALA A N 1
ATOM 973 C CA . ALA A 1 122 ? -25.550 -0.754 9.727 1.00 87.06 122 ALA A CA 1
ATOM 974 C C . ALA A 1 122 ? -25.071 -2.086 9.117 1.00 87.06 122 ALA A C 1
ATOM 976 O O . ALA A 1 122 ? -23.964 -2.165 8.586 1.00 87.06 122 ALA A O 1
ATOM 977 N N . VAL A 1 123 ? -25.902 -3.132 9.159 1.00 88.94 123 VAL A N 1
ATOM 978 C CA . VAL A 1 123 ? -25.607 -4.419 8.505 1.00 88.94 123 VAL A CA 1
ATOM 979 C C . VAL A 1 123 ? -25.597 -4.252 6.985 1.00 88.94 123 VAL A C 1
ATOM 981 O O . VAL A 1 123 ? -24.684 -4.732 6.310 1.00 88.94 123 VAL A O 1
ATOM 984 N N . GLN A 1 124 ? -26.578 -3.535 6.435 1.00 89.94 124 GLN A N 1
ATOM 985 C CA . GLN A 1 124 ? -26.684 -3.318 4.996 1.00 89.94 124 GLN A CA 1
ATOM 986 C C . GLN A 1 124 ? -25.554 -2.427 4.466 1.00 89.94 124 GLN A C 1
ATOM 988 O O . GLN A 1 124 ? -25.012 -2.706 3.396 1.00 89.94 124 GLN A O 1
ATOM 993 N N . SER A 1 125 ? -25.144 -1.396 5.211 1.00 87.44 125 SER A N 1
ATOM 994 C CA . SER A 1 125 ? -23.993 -0.568 4.838 1.00 87.44 125 SER A CA 1
ATOM 995 C C . SER A 1 125 ? -22.696 -1.378 4.846 1.00 87.44 125 SER A C 1
ATOM 997 O O . SER A 1 125 ? -21.932 -1.293 3.887 1.00 87.44 125 SER A O 1
ATOM 999 N N . HIS A 1 126 ? -22.488 -2.250 5.838 1.00 85.69 126 HIS A N 1
ATOM 1000 C CA . HIS A 1 126 ? -21.337 -3.153 5.873 1.00 85.69 126 HIS A CA 1
ATOM 1001 C C . HIS A 1 126 ? -21.330 -4.134 4.688 1.00 85.69 126 HIS A C 1
ATOM 1003 O O . HIS A 1 126 ? -20.300 -4.323 4.032 1.00 85.69 126 HIS A O 1
ATOM 1009 N N . LYS A 1 127 ? -22.491 -4.705 4.345 1.00 84.69 127 LYS A N 1
ATOM 1010 C CA . LYS A 1 127 ? -22.650 -5.578 3.170 1.00 84.69 127 LYS A CA 1
ATOM 1011 C C . LYS A 1 127 ? -22.367 -4.837 1.858 1.00 84.69 127 LYS A C 1
ATOM 1013 O O . LYS A 1 127 ? -21.741 -5.385 0.955 1.00 84.69 127 LYS A O 1
ATOM 1018 N N . ASN A 1 128 ? -22.788 -3.579 1.757 1.00 84.94 128 ASN A N 1
ATOM 1019 C CA . ASN A 1 128 ? -22.512 -2.744 0.590 1.00 84.94 128 ASN A CA 1
ATOM 1020 C C . ASN A 1 128 ? -21.032 -2.335 0.504 1.00 84.94 128 ASN A C 1
ATOM 1022 O O . ASN A 1 128 ? -20.484 -2.287 -0.596 1.00 84.94 128 ASN A O 1
ATOM 1026 N N . GLU A 1 129 ? -20.370 -2.071 1.635 1.00 79.38 129 GLU A N 1
ATOM 1027 C CA . GLU A 1 129 ? -18.945 -1.715 1.685 1.00 79.38 129 GLU A CA 1
ATOM 1028 C C . GLU A 1 129 ? -18.015 -2.866 1.288 1.00 79.38 129 GLU A C 1
ATOM 1030 O O . GLU A 1 129 ? -16.949 -2.609 0.719 1.00 79.38 129 GLU A O 1
ATOM 1035 N N . THR A 1 130 ? -18.418 -4.100 1.594 1.00 81.38 130 THR A N 1
ATOM 1036 C CA . THR A 1 130 ? -17.688 -5.343 1.295 1.00 81.38 130 THR A CA 1
ATOM 1037 C C . THR A 1 130 ? -17.995 -5.901 -0.098 1.00 81.38 130 THR A C 1
ATOM 1039 O O . THR A 1 130 ? -17.339 -6.840 -0.546 1.00 81.38 130 THR A O 1
ATOM 1042 N N . ASN A 1 131 ? -18.945 -5.314 -0.832 1.00 83.62 131 ASN A N 1
ATOM 1043 C CA . ASN A 1 131 ? -19.252 -5.727 -2.196 1.00 83.62 131 ASN A CA 1
ATOM 1044 C C . ASN A 1 131 ? -18.181 -5.224 -3.182 1.00 83.62 131 ASN A C 1
ATOM 1046 O O . ASN A 1 131 ? -18.066 -4.025 -3.446 1.00 83.62 131 ASN A O 1
ATOM 1050 N N . TYR A 1 132 ? -17.427 -6.158 -3.766 1.00 75.94 132 TYR A N 1
ATOM 1051 C CA . TYR A 1 132 ? -16.316 -5.873 -4.681 1.00 75.94 132 TYR A CA 1
ATOM 1052 C C . TYR A 1 132 ? -16.735 -5.089 -5.936 1.00 75.94 132 TYR A C 1
ATOM 1054 O O . TYR A 1 132 ? -15.949 -4.297 -6.455 1.00 75.94 132 TYR A O 1
ATOM 1062 N N . ARG A 1 133 ? -17.979 -5.255 -6.415 1.00 77.12 133 ARG A N 1
ATOM 1063 C CA . ARG A 1 133 ? -18.463 -4.584 -7.636 1.00 77.12 133 ARG A CA 1
ATOM 1064 C C . ARG A 1 133 ? -18.484 -3.063 -7.498 1.00 77.12 133 ARG A C 1
ATOM 1066 O O . ARG A 1 133 ? -18.218 -2.362 -8.466 1.00 77.12 133 ARG A O 1
ATOM 1073 N N . ASN A 1 134 ? -18.725 -2.563 -6.288 1.00 76.06 134 ASN A N 1
ATOM 1074 C CA . ASN A 1 134 ? -18.763 -1.129 -6.000 1.00 76.06 134 ASN A CA 1
ATOM 1075 C C . ASN A 1 134 ? -17.366 -0.527 -5.780 1.00 76.06 134 ASN A C 1
ATOM 1077 O O . ASN A 1 134 ? -17.261 0.650 -5.444 1.00 76.06 134 ASN A O 1
ATOM 1081 N N . ARG A 1 135 ? -16.301 -1.336 -5.893 1.00 78.31 135 ARG A N 1
ATOM 1082 C CA . ARG A 1 135 ? -14.916 -0.926 -5.625 1.00 78.31 135 ARG A CA 1
ATOM 1083 C C . ARG A 1 135 ? -13.926 -1.368 -6.707 1.00 78.31 135 ARG A C 1
ATOM 1085 O O . ARG A 1 135 ? -12.734 -1.515 -6.435 1.00 78.31 135 ARG A O 1
ATOM 1092 N N . LEU A 1 136 ? -14.411 -1.589 -7.931 1.00 79.19 136 LEU A N 1
ATOM 1093 C CA . LEU A 1 136 ? -13.555 -1.912 -9.078 1.00 79.19 136 LEU A CA 1
ATOM 1094 C C . LEU A 1 136 ? -12.523 -0.808 -9.354 1.00 79.19 136 LEU A C 1
ATOM 1096 O O . LEU A 1 136 ? -11.395 -1.114 -9.731 1.00 79.19 136 LEU A O 1
ATOM 1100 N N . ASP A 1 137 ? -12.874 0.451 -9.086 1.00 77.44 137 ASP A N 1
ATOM 1101 C CA . ASP A 1 137 ? -11.964 1.599 -9.105 1.00 77.44 137 ASP A CA 1
ATOM 1102 C C . ASP A 1 137 ? -10.752 1.372 -8.187 1.00 77.44 137 ASP A C 1
ATOM 1104 O O . ASP A 1 137 ? -9.609 1.450 -8.634 1.00 77.44 137 ASP A O 1
ATOM 1108 N N . LYS A 1 138 ? -10.977 0.974 -6.932 1.00 78.38 138 LYS A N 1
ATOM 1109 C CA . LYS A 1 138 ? -9.897 0.699 -5.976 1.00 78.38 138 LYS A CA 1
ATOM 1110 C C . LYS A 1 138 ? -9.075 -0.522 -6.353 1.00 78.38 138 LYS A C 1
ATOM 1112 O O . LYS A 1 138 ? -7.862 -0.502 -6.180 1.00 78.38 138 LYS A O 1
ATOM 1117 N N . ILE A 1 139 ? -9.718 -1.569 -6.870 1.00 77.94 139 ILE A N 1
ATOM 1118 C CA . ILE A 1 139 ? -9.015 -2.776 -7.319 1.00 77.94 139 ILE A CA 1
ATOM 1119 C C . ILE A 1 139 ? -8.107 -2.434 -8.505 1.00 77.94 139 ILE A C 1
ATOM 1121 O O . ILE A 1 139 ? -6.932 -2.784 -8.479 1.00 77.94 139 ILE A O 1
ATOM 1125 N N . SER A 1 140 ? -8.606 -1.692 -9.500 1.00 74.38 140 SER A N 1
ATOM 1126 C CA . SER A 1 140 ? -7.794 -1.240 -10.637 1.00 74.38 140 SER A CA 1
ATOM 1127 C C . SER A 1 140 ? -6.630 -0.354 -10.192 1.00 74.38 140 SER A C 1
ATOM 1129 O O . SER A 1 140 ? -5.501 -0.558 -10.631 1.00 74.38 140 SER A O 1
ATOM 1131 N N . TYR A 1 141 ? -6.870 0.551 -9.240 1.00 80.38 141 TYR A N 1
ATOM 1132 C CA . TYR A 1 141 ? -5.824 1.363 -8.634 1.00 80.38 141 TYR A CA 1
ATOM 1133 C C . TYR A 1 141 ? -4.754 0.498 -7.956 1.00 80.38 141 TYR A C 1
ATOM 1135 O O . TYR A 1 141 ? -3.569 0.730 -8.165 1.00 80.38 141 TYR A O 1
ATOM 1143 N N . TRP A 1 142 ? -5.135 -0.540 -7.203 1.00 81.81 142 TRP A N 1
ATOM 1144 C CA . TRP A 1 142 ? -4.166 -1.455 -6.592 1.00 81.81 142 TRP A CA 1
ATOM 1145 C C . TRP A 1 142 ? -3.375 -2.260 -7.616 1.00 81.81 142 TRP A C 1
ATOM 1147 O O . TRP A 1 142 ? -2.188 -2.461 -7.398 1.00 81.81 142 TRP A O 1
ATOM 1157 N N . VAL A 1 143 ? -3.991 -2.686 -8.722 1.00 77.06 143 VAL A N 1
ATOM 1158 C CA . VAL A 1 143 ? -3.278 -3.382 -9.805 1.00 77.06 143 VAL A CA 1
ATOM 1159 C C . VAL A 1 143 ? -2.307 -2.448 -10.525 1.00 77.06 143 VAL A C 1
ATOM 1161 O O . VAL A 1 143 ? -1.256 -2.902 -10.947 1.00 77.06 143 VAL A O 1
ATOM 1164 N N . LEU A 1 144 ? -2.615 -1.158 -10.666 1.00 73.56 144 LEU A N 1
ATOM 1165 C CA . LEU A 1 144 ? -1.729 -0.198 -11.338 1.00 73.56 144 LEU A CA 1
ATOM 1166 C C . LEU A 1 144 ? -0.615 0.329 -10.425 1.00 73.56 144 LEU A C 1
ATOM 1168 O O . LEU A 1 144 ? 0.497 0.572 -10.876 1.00 73.56 144 LEU A O 1
ATOM 1172 N N . MET A 1 145 ? -0.901 0.496 -9.136 1.00 76.19 145 MET A N 1
ATOM 1173 C CA . MET A 1 145 ? 0.018 1.100 -8.164 1.00 76.19 145 MET A CA 1
ATOM 1174 C C . MET A 1 145 ? 0.727 0.067 -7.286 1.00 76.19 145 MET A C 1
ATOM 1176 O O . MET A 1 145 ? 1.389 0.432 -6.312 1.00 76.19 145 MET A O 1
ATOM 1180 N N . TRP A 1 146 ? 0.606 -1.226 -7.603 1.00 80.44 146 TRP A N 1
ATOM 1181 C CA . TRP A 1 146 ? 1.153 -2.300 -6.775 1.00 80.44 146 TRP A CA 1
ATOM 1182 C C . TRP A 1 146 ? 2.653 -2.181 -6.472 1.00 80.44 146 TRP A C 1
ATOM 1184 O O . TRP A 1 146 ? 3.006 -2.475 -5.327 1.00 80.44 146 TRP A O 1
ATOM 1194 N N . PRO A 1 147 ? 3.549 -1.747 -7.388 1.00 72.12 147 PRO A N 1
ATOM 1195 C CA . PRO A 1 147 ? 4.977 -1.723 -7.083 1.00 72.12 147 PRO A CA 1
ATOM 1196 C C . PRO A 1 147 ? 5.267 -0.681 -6.008 1.00 72.12 147 PRO A C 1
ATOM 1198 O O . PRO A 1 147 ? 5.967 -0.960 -5.038 1.00 72.12 147 PRO A O 1
ATOM 1201 N N . ILE A 1 148 ? 4.651 0.493 -6.143 1.00 73.69 148 ILE A N 1
ATOM 1202 C CA . ILE A 1 148 ? 4.856 1.611 -5.232 1.00 73.69 148 ILE A CA 1
ATOM 1203 C C . ILE A 1 148 ? 4.189 1.326 -3.881 1.00 73.69 148 ILE A C 1
ATOM 1205 O O . ILE A 1 148 ? 4.819 1.459 -2.834 1.00 73.69 148 ILE A O 1
ATOM 1209 N N . SER A 1 149 ? 2.956 0.803 -3.888 1.00 69.31 149 SER A N 1
ATOM 1210 C CA . SER A 1 149 ? 2.272 0.390 -2.658 1.00 69.31 149 SER A CA 1
ATOM 1211 C C . SER A 1 149 ? 2.980 -0.756 -1.933 1.00 69.31 149 SER A C 1
ATOM 1213 O O . SER A 1 149 ? 2.899 -0.838 -0.710 1.00 69.31 149 SER A O 1
ATOM 1215 N N . SER A 1 150 ? 3.623 -1.678 -2.649 1.00 71.56 150 SER A N 1
ATOM 1216 C CA . SER A 1 150 ? 4.393 -2.758 -2.020 1.00 71.56 150 SER A CA 1
ATOM 1217 C C . SER A 1 150 ? 5.664 -2.212 -1.385 1.00 71.56 150 SER A C 1
ATOM 1219 O O . SER A 1 150 ? 6.006 -2.588 -0.265 1.00 71.56 150 SER A O 1
ATOM 1221 N N . LEU A 1 151 ? 6.327 -1.288 -2.079 1.00 70.94 151 LEU A N 1
ATOM 1222 C CA . LEU A 1 151 ? 7.547 -0.652 -1.614 1.00 70.94 151 LEU A CA 1
ATOM 1223 C C . LEU A 1 151 ? 7.300 0.191 -0.355 1.00 70.94 151 LEU A C 1
ATOM 1225 O O . LEU A 1 151 ? 8.071 0.100 0.597 1.00 70.94 151 LEU A O 1
ATOM 1229 N N . SER A 1 152 ? 6.198 0.944 -0.301 1.00 68.31 152 SER A N 1
ATOM 1230 C CA . SER A 1 152 ? 5.844 1.734 0.883 1.00 68.31 152 SER A CA 1
ATOM 1231 C C . SER A 1 152 ? 5.542 0.866 2.107 1.00 68.31 152 SER A C 1
ATOM 1233 O O . SER A 1 152 ? 5.980 1.204 3.205 1.00 68.31 152 SER A O 1
ATOM 1235 N N . HIS A 1 153 ? 4.870 -0.282 1.942 1.00 75.38 153 HIS A N 1
ATOM 1236 C CA . HIS A 1 153 ? 4.688 -1.231 3.046 1.00 75.38 153 HIS A CA 1
ATOM 1237 C C . HIS A 1 153 ? 6.017 -1.834 3.506 1.00 75.38 153 HIS A C 1
ATOM 1239 O O . HIS A 1 153 ? 6.256 -1.919 4.705 1.00 75.38 153 HIS A O 1
ATOM 1245 N N . LEU A 1 154 ? 6.898 -2.200 2.570 1.00 72.25 154 LEU A N 1
ATOM 1246 C CA . LEU A 1 154 ? 8.212 -2.749 2.896 1.00 72.25 154 LEU A CA 1
ATOM 1247 C C . LEU A 1 154 ? 9.061 -1.739 3.682 1.00 72.25 154 LEU A C 1
ATOM 1249 O O . LEU A 1 154 ? 9.661 -2.095 4.694 1.00 72.25 154 LEU A O 1
ATOM 1253 N N . PHE A 1 155 ? 9.056 -0.465 3.281 1.00 69.75 155 PHE A N 1
ATOM 1254 C CA . PHE A 1 155 ? 9.709 0.596 4.048 1.00 69.75 155 PHE A CA 1
ATOM 1255 C C . PHE A 1 155 ? 9.036 0.849 5.398 1.00 69.75 155 PHE A C 1
ATOM 1257 O O . PHE A 1 155 ? 9.738 1.033 6.388 1.00 69.75 155 PHE A O 1
ATOM 1264 N N . GLY A 1 156 ? 7.704 0.821 5.468 1.00 69.81 156 GLY A N 1
ATOM 1265 C CA . GLY A 1 156 ? 6.967 0.953 6.725 1.00 69.81 156 GLY A CA 1
ATOM 1266 C C . GLY A 1 156 ? 7.354 -0.124 7.740 1.00 69.81 156 GLY A C 1
ATOM 1267 O O . GLY A 1 156 ? 7.662 0.194 8.888 1.00 69.81 156 GLY A O 1
ATOM 1268 N N . ASP A 1 157 ? 7.430 -1.381 7.303 1.00 72.56 157 ASP A N 1
ATOM 1269 C CA . ASP A 1 157 ? 7.837 -2.505 8.149 1.00 72.56 157 ASP A CA 1
ATOM 1270 C C . ASP A 1 157 ? 9.300 -2.372 8.604 1.00 72.56 157 ASP A C 1
ATOM 1272 O O . ASP A 1 157 ? 9.609 -2.615 9.773 1.00 72.56 157 ASP A O 1
ATOM 1276 N N . ILE A 1 158 ? 10.197 -1.913 7.723 1.00 74.06 158 ILE A N 1
ATOM 1277 C CA . ILE A 1 158 ? 11.594 -1.611 8.077 1.00 74.06 158 ILE A CA 1
ATOM 1278 C C . ILE A 1 158 ? 11.665 -0.502 9.131 1.00 74.06 158 ILE A C 1
ATOM 1280 O O . ILE A 1 158 ? 12.403 -0.630 10.106 1.00 74.06 158 ILE A O 1
ATOM 1284 N N . VAL A 1 159 ? 10.891 0.573 8.976 1.00 77.00 159 VAL A N 1
ATOM 1285 C CA . VAL A 1 159 ? 10.861 1.680 9.943 1.00 77.00 159 VAL A CA 1
ATOM 1286 C C . VAL A 1 159 ? 10.359 1.197 11.302 1.00 77.00 159 VAL A C 1
ATOM 1288 O O . VAL A 1 159 ? 10.976 1.514 12.317 1.00 77.00 159 VAL A O 1
ATOM 1291 N N . ILE A 1 160 ? 9.300 0.383 11.340 1.00 79.81 160 ILE A N 1
ATOM 1292 C CA . ILE A 1 160 ? 8.781 -0.202 12.586 1.00 79.81 160 ILE A CA 1
ATOM 1293 C C . ILE A 1 160 ? 9.828 -1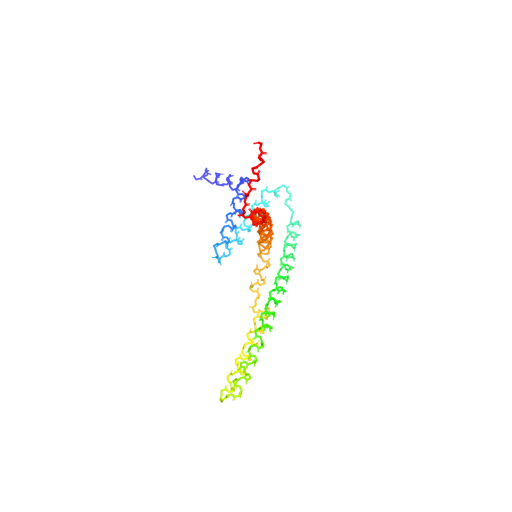.116 13.235 1.00 79.81 160 ILE A C 1
ATOM 1295 O O . ILE A 1 160 ? 10.021 -1.065 14.452 1.00 79.81 160 ILE A O 1
ATOM 1299 N N . LEU A 1 161 ? 10.530 -1.933 12.445 1.00 81.12 161 LEU A N 1
ATOM 1300 C CA . LEU A 1 161 ? 11.608 -2.793 12.933 1.00 81.12 161 LEU A CA 1
ATOM 1301 C C . LEU A 1 161 ? 12.737 -1.962 13.558 1.00 81.12 161 LEU A C 1
ATOM 1303 O O . LEU A 1 161 ? 13.170 -2.260 14.671 1.00 81.12 161 LEU A O 1
ATOM 1307 N N . ILE A 1 162 ? 13.174 -0.904 12.871 1.00 80.44 162 ILE A N 1
ATOM 1308 C CA . ILE A 1 162 ? 14.202 0.023 13.356 1.00 80.44 162 ILE A CA 1
ATOM 1309 C C . ILE A 1 162 ? 13.733 0.702 14.642 1.00 80.44 162 ILE A C 1
ATOM 1311 O O . ILE A 1 162 ? 14.468 0.711 15.626 1.00 80.44 162 ILE A O 1
ATOM 1315 N N . GLN A 1 163 ? 12.502 1.216 14.678 1.00 87.62 163 GLN A N 1
ATOM 1316 C CA . GLN A 1 163 ? 11.939 1.846 15.868 1.00 87.62 163 GLN A CA 1
ATOM 1317 C C . GLN A 1 163 ? 11.924 0.872 17.049 1.00 87.62 163 GLN A C 1
ATOM 1319 O O . GLN A 1 163 ? 12.360 1.227 18.140 1.00 87.62 163 GLN A O 1
ATOM 1324 N N . LYS A 1 164 ? 11.489 -0.373 16.831 1.00 88.44 164 LYS A N 1
ATOM 1325 C CA . LYS A 1 164 ? 11.472 -1.408 17.867 1.00 88.44 164 LYS A CA 1
ATOM 1326 C C . LYS A 1 164 ? 12.880 -1.741 18.361 1.00 88.44 164 LYS A C 1
ATOM 1328 O O . LYS A 1 164 ? 13.079 -1.838 19.570 1.00 88.44 164 LYS A O 1
ATOM 1333 N N . ALA A 1 165 ? 13.845 -1.876 17.454 1.00 86.81 165 ALA A N 1
ATOM 1334 C CA . ALA A 1 165 ? 15.240 -2.136 17.796 1.00 86.81 165 ALA A CA 1
ATOM 1335 C C . ALA A 1 165 ? 15.842 -0.987 18.621 1.00 86.81 165 ALA A C 1
ATOM 1337 O O . ALA A 1 165 ? 16.467 -1.227 19.652 1.00 86.81 165 ALA A O 1
ATOM 1338 N N . ILE A 1 166 ? 15.589 0.260 18.216 1.00 88.00 166 ILE A N 1
ATOM 1339 C CA . ILE A 1 166 ? 16.022 1.459 18.938 1.00 88.00 166 ILE A CA 1
ATOM 1340 C C . ILE A 1 166 ? 15.375 1.507 20.327 1.00 88.00 166 ILE A C 1
ATOM 1342 O O . ILE A 1 166 ? 16.079 1.661 21.322 1.00 88.00 166 ILE A O 1
ATOM 1346 N N . SER A 1 167 ? 14.055 1.327 20.426 1.00 92.38 167 SER A N 1
ATOM 1347 C CA . SER A 1 167 ? 13.347 1.349 21.710 1.00 92.38 167 SER A CA 1
ATOM 1348 C C . SER A 1 167 ? 13.845 0.265 22.665 1.00 92.38 167 SER A C 1
ATOM 1350 O O . SER A 1 167 ? 14.059 0.564 23.835 1.00 92.38 167 SER A O 1
ATOM 1352 N N . GLN A 1 168 ? 14.085 -0.956 22.176 1.00 91.31 168 GLN A N 1
ATOM 1353 C CA . GLN A 1 168 ? 14.648 -2.047 22.981 1.00 91.31 168 GLN A CA 1
ATOM 1354 C C . GLN A 1 168 ? 16.080 -1.759 23.442 1.00 91.31 168 GLN A C 1
ATOM 1356 O O . GLN A 1 168 ? 16.448 -2.069 24.575 1.00 91.31 168 GLN A O 1
ATOM 1361 N N . PHE A 1 169 ? 16.897 -1.158 22.575 1.00 92.12 169 PHE A N 1
ATOM 1362 C CA . PHE A 1 169 ? 18.260 -0.779 22.925 1.00 92.12 169 PHE A CA 1
ATOM 1363 C C . PHE A 1 169 ? 18.279 0.286 24.028 1.00 92.12 169 PHE A C 1
ATOM 1365 O O . PHE A 1 169 ? 18.977 0.130 25.031 1.00 92.12 169 PHE A O 1
ATOM 1372 N N . PHE A 1 170 ? 17.471 1.340 23.881 1.00 93.81 170 PHE A N 1
ATOM 1373 C CA . PHE A 1 170 ? 17.383 2.399 24.882 1.00 93.81 170 PHE A CA 1
ATOM 1374 C C . PHE A 1 170 ? 16.781 1.908 26.194 1.00 93.81 170 PHE A C 1
ATOM 1376 O O . PHE A 1 170 ? 17.338 2.221 27.243 1.00 93.81 170 PHE A O 1
ATOM 1383 N N . SER A 1 171 ? 15.710 1.107 26.166 1.00 90.44 171 SER A N 1
ATOM 1384 C CA . SER A 1 171 ? 15.135 0.556 27.398 1.00 90.44 171 SER A CA 1
ATOM 1385 C C . SER A 1 171 ? 16.172 -0.262 28.168 1.00 90.44 171 SER A C 1
ATOM 1387 O O . SER A 1 171 ? 16.367 -0.034 29.356 1.00 90.44 171 SER A O 1
ATOM 1389 N N . GLY A 1 172 ? 16.946 -1.108 27.478 1.00 91.19 172 GLY A N 1
ATOM 1390 C CA . GLY A 1 172 ? 18.011 -1.886 28.112 1.00 91.19 172 GLY A CA 1
ATOM 1391 C C . GLY A 1 172 ? 19.142 -1.035 28.705 1.00 91.19 172 GLY A C 1
ATOM 1392 O O . GLY A 1 172 ? 19.715 -1.402 29.732 1.00 91.19 172 GLY A O 1
ATOM 1393 N N . LEU A 1 173 ? 19.477 0.107 28.092 1.00 91.81 173 LEU A N 1
ATOM 1394 C CA . LEU A 1 173 ? 20.448 1.048 28.660 1.00 91.81 173 LEU A CA 1
ATOM 1395 C C . LEU A 1 173 ? 19.901 1.756 29.902 1.00 91.81 173 LEU A C 1
ATOM 1397 O O . LEU A 1 173 ? 20.613 1.843 30.903 1.00 91.81 173 LEU A O 1
ATOM 1401 N N . PHE A 1 174 ? 18.655 2.229 29.859 1.00 92.75 174 PHE A N 1
ATOM 1402 C CA . PHE A 1 174 ? 18.024 2.886 31.003 1.00 92.75 174 PHE A CA 1
ATOM 1403 C C . PHE A 1 174 ? 17.862 1.928 32.181 1.00 92.75 174 PHE A C 1
ATOM 1405 O O . PHE A 1 174 ? 18.249 2.283 33.290 1.00 92.75 174 PHE A O 1
ATOM 1412 N N . ASP A 1 175 ? 17.433 0.689 31.940 1.00 93.44 175 ASP A N 1
ATOM 1413 C CA . ASP A 1 175 ? 17.313 -0.333 32.984 1.00 93.44 175 ASP A CA 1
ATOM 1414 C C . ASP A 1 175 ? 18.657 -0.600 33.678 1.00 93.44 175 ASP A C 1
ATOM 1416 O O . ASP A 1 175 ? 18.714 -0.760 34.897 1.00 93.44 175 ASP A O 1
ATOM 1420 N N . ARG A 1 176 ? 19.770 -0.592 32.928 1.00 91.56 176 ARG A N 1
ATOM 1421 C CA . ARG A 1 176 ? 21.127 -0.745 33.486 1.00 91.56 176 ARG A CA 1
ATOM 1422 C C . ARG A 1 176 ? 21.584 0.460 34.300 1.00 91.56 176 ARG A C 1
ATOM 1424 O O . ARG A 1 176 ? 22.321 0.291 35.268 1.00 91.56 176 ARG A O 1
ATOM 1431 N N . ILE A 1 177 ? 21.221 1.671 33.887 1.00 91.25 177 ILE A N 1
ATOM 1432 C CA . ILE A 1 177 ? 21.564 2.888 34.631 1.00 91.25 177 ILE A CA 1
ATOM 1433 C C . ILE A 1 177 ? 20.753 2.934 35.926 1.00 91.25 177 ILE A C 1
ATOM 1435 O O . ILE A 1 177 ? 21.328 3.138 36.993 1.00 91.25 177 ILE A O 1
ATOM 1439 N N . THR A 1 178 ? 19.449 2.674 35.845 1.00 91.44 178 THR A N 1
ATOM 1440 C CA . THR A 1 178 ? 18.554 2.656 37.002 1.00 91.44 178 THR A CA 1
ATOM 1441 C C . THR A 1 178 ? 18.930 1.547 37.980 1.00 91.44 178 THR A C 1
ATOM 1443 O O . THR A 1 178 ? 18.991 1.803 39.178 1.00 91.44 178 THR A O 1
ATOM 1446 N N . SER A 1 179 ? 19.280 0.343 37.510 1.00 91.62 179 SER A N 1
ATOM 1447 C CA . SER A 1 179 ? 19.730 -0.732 38.406 1.00 91.62 179 SER A CA 1
ATOM 1448 C C . SER A 1 179 ? 21.045 -0.396 39.113 1.00 91.62 179 SER A C 1
ATOM 1450 O O . SER A 1 179 ? 21.162 -0.633 40.312 1.00 91.62 179 SER A O 1
ATOM 1452 N N . LYS A 1 180 ? 22.010 0.227 38.421 1.00 90.75 180 LYS A N 1
ATOM 1453 C CA . LYS A 1 180 ? 23.249 0.723 39.045 1.00 90.75 180 LYS A CA 1
ATOM 1454 C C . LYS A 1 180 ? 22.995 1.835 40.063 1.00 90.75 180 LYS A C 1
ATOM 1456 O O . LYS A 1 180 ? 23.655 1.860 41.097 1.00 90.75 180 LYS A O 1
ATOM 1461 N N . ALA A 1 181 ? 22.076 2.754 39.771 1.00 88.38 181 ALA A N 1
ATOM 1462 C CA . ALA A 1 181 ? 21.712 3.829 40.689 1.00 88.38 181 ALA A CA 1
ATOM 1463 C C . ALA A 1 181 ? 21.035 3.278 41.951 1.00 88.38 181 ALA A C 1
ATOM 1465 O O . ALA A 1 181 ? 21.445 3.622 43.056 1.00 88.38 181 ALA A O 1
ATOM 1466 N N . ASN A 1 182 ? 20.074 2.364 41.789 1.00 85.81 182 ASN A N 1
ATOM 1467 C CA . ASN A 1 182 ? 19.380 1.723 42.905 1.00 85.81 182 ASN A CA 1
ATOM 1468 C C . ASN A 1 182 ? 20.331 0.875 43.758 1.00 85.81 182 ASN A C 1
ATOM 1470 O O . ASN A 1 182 ? 20.287 0.977 44.975 1.00 85.81 182 ASN A O 1
ATOM 1474 N N . ALA A 1 183 ? 21.250 0.120 43.145 1.00 87.00 183 ALA A N 1
ATOM 1475 C CA . ALA A 1 183 ? 22.256 -0.645 43.886 1.00 87.00 183 ALA A CA 1
ATOM 1476 C C . ALA A 1 183 ? 23.177 0.255 44.727 1.00 87.00 183 ALA A C 1
ATOM 1478 O O . ALA A 1 183 ? 23.591 -0.128 45.813 1.00 87.00 183 ALA A O 1
ATOM 1479 N N . LYS A 1 184 ? 23.493 1.464 44.246 1.00 80.56 184 LYS A N 1
ATOM 1480 C CA . LYS A 1 184 ? 24.290 2.432 45.010 1.00 80.56 184 LYS A CA 1
ATOM 1481 C C . LYS A 1 184 ? 23.509 3.034 46.184 1.00 80.56 184 LYS A C 1
ATOM 1483 O O . LYS A 1 184 ? 24.108 3.301 47.215 1.00 80.56 184 LYS A O 1
ATOM 1488 N N . LEU A 1 185 ? 22.202 3.242 46.018 1.00 75.75 185 LEU A N 1
ATOM 1489 C CA . LEU A 1 185 ? 21.304 3.723 47.072 1.00 75.75 185 LEU A CA 1
ATOM 1490 C C . LEU A 1 185 ? 21.061 2.669 48.163 1.00 75.75 185 LEU A C 1
ATOM 1492 O O . LEU A 1 185 ? 21.064 3.029 49.334 1.00 75.75 185 LEU A O 1
ATOM 1496 N N . ASP A 1 186 ? 20.910 1.390 47.803 1.00 72.94 186 ASP A N 1
ATOM 1497 C CA . ASP A 1 186 ? 20.781 0.291 48.780 1.00 72.94 186 ASP A CA 1
ATOM 1498 C C . ASP A 1 186 ? 22.048 0.148 49.643 1.00 72.94 186 ASP A C 1
ATOM 1500 O O . ASP A 1 186 ? 21.958 0.030 50.860 1.00 72.94 186 ASP A O 1
ATOM 1504 N N . ILE A 1 187 ? 23.241 0.264 49.040 1.00 64.00 187 ILE A N 1
ATOM 1505 C CA . ILE A 1 187 ? 24.526 0.218 49.768 1.00 64.00 187 ILE A CA 1
ATOM 1506 C C . ILE A 1 187 ? 24.652 1.356 50.802 1.00 64.00 187 ILE A C 1
ATOM 1508 O O . ILE A 1 187 ? 25.287 1.169 51.838 1.00 64.00 187 ILE A O 1
ATOM 1512 N N . ASP A 1 188 ? 24.056 2.523 50.541 1.00 59.19 188 ASP A N 1
ATOM 1513 C CA . ASP A 1 188 ? 24.064 3.662 51.474 1.00 59.19 188 ASP A CA 1
ATOM 1514 C C . ASP A 1 188 ? 23.018 3.506 52.597 1.00 59.19 188 ASP A C 1
ATOM 1516 O O . ASP A 1 188 ? 23.209 4.011 53.704 1.00 59.19 188 ASP A O 1
ATOM 1520 N N . LEU A 1 189 ? 21.920 2.784 52.346 1.00 59.53 189 LEU A N 1
ATOM 1521 C CA . LEU A 1 189 ? 20.873 2.516 53.341 1.00 59.53 189 LEU A CA 1
ATOM 1522 C C . LEU A 1 189 ? 21.257 1.411 54.337 1.00 59.53 189 LEU A C 1
ATOM 1524 O O . LEU A 1 189 ? 20.779 1.446 55.471 1.00 59.53 189 LEU A O 1
ATOM 1528 N N . ASP A 1 190 ? 22.147 0.492 53.955 1.00 59.62 190 ASP A N 1
ATOM 1529 C CA . ASP A 1 190 ? 22.711 -0.539 54.841 1.00 59.62 190 ASP A CA 1
ATOM 1530 C C . ASP A 1 190 ? 23.858 -0.016 55.736 1.00 59.62 190 ASP A C 1
ATOM 1532 O O . ASP A 1 190 ? 24.282 -0.702 56.668 1.00 59.62 190 ASP A O 1
ATOM 1536 N N . ASN A 1 191 ? 24.340 1.215 55.507 1.00 56.62 191 ASN A N 1
ATOM 1537 C CA . ASN A 1 191 ? 25.322 1.903 56.356 1.00 56.62 191 ASN A CA 1
ATOM 1538 C C . ASN A 1 191 ? 24.891 3.351 56.697 1.00 56.62 191 ASN A C 1
ATOM 1540 O O . ASN A 1 191 ? 25.615 4.305 56.401 1.00 56.62 191 ASN A O 1
ATOM 1544 N N . PRO A 1 192 ? 23.724 3.557 57.342 1.00 53.09 192 PRO A N 1
ATOM 1545 C CA . PRO A 1 192 ? 23.127 4.887 57.530 1.00 53.09 192 PRO A CA 1
ATOM 1546 C C . PRO A 1 192 ? 23.908 5.784 58.506 1.00 53.09 192 PRO A C 1
ATOM 1548 O O . PRO A 1 192 ? 23.613 6.968 58.660 1.00 53.09 192 PRO A O 1
ATOM 1551 N N . LEU A 1 193 ? 24.904 5.220 59.185 1.00 54.34 193 LEU A N 1
ATOM 1552 C CA . LEU A 1 193 ? 25.807 5.897 60.096 1.00 54.34 193 LEU A CA 1
ATOM 1553 C C . LEU A 1 193 ? 27.184 5.315 59.827 1.00 54.34 193 LEU A C 1
ATOM 1555 O O . LEU A 1 193 ? 27.555 4.357 60.492 1.00 54.34 193 LEU A O 1
ATOM 1559 N N . GLY A 1 194 ? 27.930 5.861 58.866 1.00 56.62 194 GLY A N 1
ATOM 1560 C CA . GLY A 1 194 ? 29.352 5.560 58.703 1.00 56.62 194 GLY A CA 1
ATOM 1561 C C . GLY A 1 194 ? 30.133 5.929 59.968 1.00 56.62 194 GLY A C 1
ATOM 1562 O O . GLY A 1 194 ? 30.838 6.935 60.001 1.00 56.62 194 GLY A O 1
ATOM 1563 N N . VAL A 1 195 ? 29.981 5.136 61.027 1.00 57.81 195 VAL A N 1
ATOM 1564 C CA . VAL A 1 195 ? 30.813 5.138 62.213 1.00 57.81 195 VAL A CA 1
ATOM 1565 C C . VAL A 1 195 ? 32.112 4.533 61.725 1.00 57.81 195 VAL A C 1
ATOM 1567 O O . VAL A 1 195 ? 32.264 3.320 61.634 1.00 57.81 195 VAL A O 1
ATOM 1570 N N . GLN A 1 196 ? 33.035 5.403 61.320 1.00 58.03 196 GLN A N 1
ATOM 1571 C CA . GLN A 1 196 ? 34.439 5.045 61.350 1.00 58.03 196 GLN A CA 1
ATOM 1572 C C . GLN A 1 196 ? 34.712 4.628 62.795 1.00 58.03 196 GLN A C 1
ATOM 1574 O O . GLN A 1 196 ? 34.719 5.480 63.685 1.00 58.03 196 GLN A O 1
ATOM 1579 N N . GLU A 1 197 ? 34.839 3.322 63.041 1.00 56.62 197 GLU A N 1
ATOM 1580 C CA . GLU A 1 197 ? 35.512 2.831 64.236 1.00 56.62 197 GLU A CA 1
ATOM 1581 C C . GLU A 1 197 ? 36.888 3.499 64.232 1.00 56.62 197 GLU A C 1
ATOM 1583 O O . GLU A 1 197 ? 37.777 3.172 63.447 1.00 56.62 197 GLU A O 1
ATOM 1588 N N . LEU A 1 198 ? 37.006 4.555 65.035 1.00 58.62 198 LEU A N 1
ATOM 1589 C CA . LEU A 1 198 ? 38.275 5.130 65.424 1.00 58.62 198 LEU A CA 1
ATOM 1590 C C . LEU A 1 198 ? 38.970 4.046 66.241 1.00 58.62 198 LEU A C 1
ATOM 1592 O O . LEU A 1 198 ? 38.740 3.935 67.444 1.00 58.62 198 LEU A O 1
ATOM 1596 N N . ASP A 1 199 ? 39.778 3.235 65.560 1.00 58.53 199 ASP A N 1
ATOM 1597 C CA . ASP A 1 199 ? 40.774 2.380 66.189 1.00 58.53 199 ASP A CA 1
ATOM 1598 C C . ASP A 1 199 ? 41.636 3.266 67.091 1.00 58.53 199 ASP A C 1
ATOM 1600 O O . ASP A 1 199 ? 42.458 4.072 66.644 1.00 58.53 199 ASP A O 1
ATOM 1604 N N . SER A 1 200 ? 41.369 3.163 68.388 1.00 58.16 200 SER A N 1
ATOM 1605 C CA . SER A 1 200 ? 42.125 3.804 69.448 1.00 58.16 200 SER A CA 1
ATOM 1606 C C . SER A 1 200 ? 43.522 3.188 69.503 1.00 58.16 200 SER A C 1
ATOM 1608 O O . SER A 1 200 ? 43.671 2.041 69.933 1.00 58.16 200 SER A O 1
ATOM 1610 N N . VAL A 1 201 ? 44.524 3.958 69.075 1.00 60.25 201 VAL A N 1
ATOM 1611 C CA . VAL A 1 201 ? 45.935 3.780 69.455 1.00 60.25 201 VAL A CA 1
ATOM 1612 C C . VAL A 1 201 ? 46.206 4.576 70.723 1.00 60.25 201 VAL A C 1
ATOM 1614 O O . VAL A 1 201 ? 45.754 5.744 70.782 1.00 60.25 201 VAL A O 1
#

Foldseek 3Di:
DVVVVVVVVVCLLDPVVLVVLVVVLVVVVVVDDDCVSLVSVVVSVVSVCVNPPPVPDDPVVVVVVVVVLLVLLLVQLVVVLVVVLVVLVVVCVVCLVVLVVQQVVCCVPPNNVVSVVVNVVVVVVSVVVNDVVVCVVVSVVSSSCVVVVVVVVVVVVVVVVVVVVVVVVVVVVVVVVVVVVVVVVVVCVVCVDPPPPPPDD

Radius of gyration: 31.6 Å; chains: 1; bounding box: 88×38×100 Å

Secondary structure (DSSP, 8-state):
-HHHHHHHHHHHTSTTHHHHHHHHHHHHHTS-SSTHHHHHHHHHHHHHHHHHSTTS--HHHHHHHHHHHHHHHHHHHHHHHHHHHHHHHHHHHHHHHHHHHHHHHHHHSTTHHHHHHHHHHHHHHHHHHT-GGGGHHHHHHHHHHHHHHHHHHHHHHHHHHHHHHHHHHHHHHHHHHHHHHHHHHHHHHS-SS--------

pLDDT: mean 74.86, std 12.2, range [47.19, 93.81]

Sequence (201 aa):
MDAIFAFIAGIMFSWYFWPIAFIASLFFESFERNGFAVFTAILAGFGIYGFFGIAEFSWVGLFIGIAIYIGAGFAHAVFRWYRYVDNKVEYFAKKLPGLKTAAEGERNSMTAGNGKRNLETAVQSHKNETNYRNRLDKISYWVLMWPISSLSHLFGDIVILIQKAISQFFSGLFDRITSKANAKLDIDLDNPLGVQELDSV